Protein AF-A0A5B0WZM5-F1 (afdb_monomer_lite)

pLDDT: mean 90.81, std 11.83, range [30.55, 98.5]

Secondary structure (DSSP, 8-state):
-HHHHHHH---BT-EEEEEEEETTTTEEEEEEEEEESS--TTHHHHHHHHHHTGGGSSS-SS-TTEEEEEEEE-SSPPPTT-SEEEEEEEEE--SSSS-EEEEEEEEEEEEETTEEEEEEEE-S-SSPPPTT--B--B-SS-EEEEEEETTEEEEEEEE-BS--SSSSTHHHHHHHHHHHHTT--HHHHHHHHHHHHHHHHHHTSGGG-TT--------

Sequence (219 aa):
MAAHHRLQHRAADQCETLRSWQPDAGTWCYATHIAVSGQAAGRLAWLADVFYHAAALPQHPWYPEFLGGCAEALSQSPPAGIARHQLCWGRFDLGLPAPRYYRQLVSLATPEAHTAVIAARSVDQGPALPDGARLAYTLPPNGEVLHFDAGLLHWHHICCTTGAAVLPGAADRWLINLMRRLGLDGAERDTYRREAEALRDWLQRPDTVPGNDVKSVEP

Radius of gyration: 17.75 Å; chains: 1; bounding box: 61×40×46 Å

Structure (mmCIF, N/CA/C/O backbone):
data_AF-A0A5B0WZM5-F1
#
_entry.id   AF-A0A5B0WZM5-F1
#
loop_
_atom_site.group_PDB
_atom_site.id
_atom_site.type_symbol
_atom_site.label_atom_id
_atom_site.label_alt_id
_atom_site.label_comp_id
_atom_site.label_asym_id
_atom_site.label_entity_id
_atom_site.label_seq_id
_atom_site.pdbx_PDB_ins_code
_atom_site.Cartn_x
_atom_site.Cartn_y
_atom_site.Cartn_z
_atom_site.occupancy
_atom_site.B_iso_or_equiv
_atom_site.auth_seq_id
_atom_site.auth_comp_id
_atom_site.auth_asym_id
_atom_site.auth_atom_id
_atom_site.pdbx_PDB_model_num
ATOM 1 N N . MET A 1 1 ? 2.468 -11.909 10.876 1.00 79.19 1 MET A N 1
ATOM 2 C CA . MET A 1 1 ? 3.288 -10.684 10.999 1.00 79.19 1 MET A CA 1
ATOM 3 C C . MET A 1 1 ? 2.519 -9.557 11.684 1.00 79.19 1 MET A C 1
ATOM 5 O O . MET A 1 1 ? 2.831 -9.297 12.834 1.00 79.19 1 MET A O 1
ATOM 9 N N . ALA A 1 2 ? 1.479 -8.975 11.068 1.00 87.12 2 ALA A N 1
ATOM 10 C CA . ALA A 1 2 ? 0.731 -7.838 11.634 1.00 87.12 2 ALA A CA 1
ATOM 11 C C . ALA A 1 2 ? 0.203 -8.072 13.064 1.00 87.12 2 ALA A C 1
ATOM 13 O O . ALA A 1 2 ? 0.490 -7.295 13.962 1.00 87.12 2 ALA A O 1
ATOM 14 N N . ALA A 1 3 ? -0.484 -9.192 13.324 1.00 88.12 3 ALA A N 1
ATOM 15 C CA . ALA A 1 3 ? -0.981 -9.497 14.672 1.00 88.12 3 ALA A CA 1
ATOM 16 C C . ALA A 1 3 ? 0.130 -9.529 15.740 1.00 88.12 3 ALA A C 1
ATOM 18 O O . ALA A 1 3 ? -0.072 -9.048 16.847 1.00 88.12 3 ALA A O 1
ATOM 19 N N . HIS A 1 4 ? 1.312 -10.053 15.400 1.00 88.06 4 HIS A N 1
ATOM 20 C CA . HIS A 1 4 ? 2.455 -10.095 16.313 1.00 88.06 4 HIS A CA 1
ATOM 21 C C . HIS A 1 4 ? 3.058 -8.703 16.539 1.00 88.06 4 HIS A C 1
ATOM 23 O O . HIS A 1 4 ? 3.296 -8.325 17.681 1.00 88.06 4 HIS A O 1
ATOM 29 N N . HIS A 1 5 ? 3.232 -7.923 15.467 1.00 88.44 5 HIS A N 1
ATOM 30 C CA . HIS A 1 5 ? 3.739 -6.548 15.536 1.00 88.44 5 HIS A CA 1
ATOM 31 C C . HIS A 1 5 ? 2.852 -5.674 16.432 1.00 88.44 5 HIS A C 1
ATOM 33 O O . HIS A 1 5 ? 3.339 -5.004 17.339 1.00 88.44 5 HIS A O 1
ATOM 39 N N . ARG A 1 6 ? 1.531 -5.795 16.285 1.00 89.75 6 ARG A N 1
ATOM 40 C CA . ARG A 1 6 ? 0.535 -5.101 17.113 1.00 89.75 6 ARG A CA 1
ATOM 41 C C . ARG A 1 6 ? 0.601 -5.444 18.606 1.00 89.75 6 ARG A C 1
ATOM 43 O O . ARG A 1 6 ? 0.229 -4.629 19.444 1.00 89.75 6 ARG A O 1
ATOM 50 N N . LEU A 1 7 ? 1.044 -6.654 18.961 1.00 88.50 7 LEU A N 1
ATOM 51 C CA . LEU A 1 7 ? 1.234 -7.040 20.363 1.00 88.50 7 LEU A CA 1
ATOM 52 C C . LEU A 1 7 ? 2.467 -6.372 20.981 1.00 88.50 7 LEU A C 1
ATOM 54 O O . LEU A 1 7 ? 2.462 -6.117 22.182 1.00 88.50 7 LEU A O 1
ATOM 58 N N . GLN A 1 8 ? 3.489 -6.098 20.170 1.00 88.88 8 GLN A N 1
ATOM 59 C CA . GLN A 1 8 ? 4.764 -5.517 20.598 1.00 88.88 8 GLN A CA 1
ATOM 60 C C . GLN A 1 8 ? 4.738 -3.986 20.594 1.00 88.88 8 GLN A C 1
ATOM 62 O O . GLN A 1 8 ? 5.298 -3.363 21.492 1.00 88.88 8 GLN A O 1
ATOM 67 N N . HIS A 1 9 ? 4.041 -3.385 19.629 1.00 89.19 9 HIS A N 1
ATOM 68 C CA . HIS A 1 9 ? 3.920 -1.941 19.485 1.00 89.19 9 HIS A CA 1
ATOM 69 C C . HIS A 1 9 ? 2.476 -1.494 19.722 1.00 89.19 9 HIS A C 1
ATOM 71 O O . HIS A 1 9 ? 1.603 -1.711 18.885 1.00 89.19 9 HIS A O 1
ATOM 77 N N . ARG A 1 10 ? 2.224 -0.847 20.865 1.00 82.19 10 ARG A N 1
ATOM 78 C CA . ARG A 1 10 ? 0.897 -0.329 21.256 1.00 82.19 10 ARG A CA 1
ATOM 79 C C . ARG A 1 10 ? 0.877 1.175 21.532 1.00 82.19 10 ARG A C 1
ATOM 81 O O . ARG A 1 10 ? -0.162 1.696 21.927 1.00 82.19 10 ARG A O 1
ATOM 88 N N . ALA A 1 11 ? 2.006 1.863 21.366 1.00 91.75 11 ALA A N 1
ATOM 89 C CA . ALA A 1 11 ? 2.065 3.302 21.572 1.00 91.75 11 ALA A CA 1
ATOM 90 C C . ALA A 1 11 ? 1.159 4.002 20.551 1.00 91.75 11 ALA A C 1
ATOM 92 O O . ALA A 1 11 ? 1.283 3.785 19.344 1.00 91.75 11 ALA A O 1
ATOM 93 N N . ALA A 1 12 ? 0.227 4.810 21.053 1.00 94.56 12 ALA A N 1
ATOM 94 C CA . ALA A 1 12 ? -0.669 5.584 20.214 1.00 94.56 12 ALA A CA 1
ATOM 95 C C . ALA A 1 12 ? 0.111 6.658 19.445 1.00 94.56 12 ALA A C 1
ATOM 97 O O . ALA A 1 12 ? 1.037 7.268 19.984 1.00 94.56 12 ALA A O 1
ATOM 98 N N . ASP A 1 13 ? -0.282 6.875 18.192 1.00 96.62 13 ASP A N 1
ATOM 99 C CA . ASP A 1 13 ? 0.196 7.929 17.292 1.00 96.62 13 ASP A CA 1
ATOM 100 C C . ASP A 1 13 ? 1.703 7.909 16.996 1.00 96.62 13 ASP A C 1
ATOM 102 O O . ASP A 1 13 ? 2.247 8.851 16.415 1.00 96.62 13 ASP A O 1
ATOM 106 N N . GLN A 1 14 ? 2.364 6.808 17.346 1.00 96.00 14 GLN A N 1
ATOM 107 C CA . GLN A 1 14 ? 3.749 6.504 17.017 1.00 96.00 14 GLN A CA 1
ATOM 108 C C . GLN A 1 14 ? 3.776 5.376 15.995 1.00 96.00 14 GLN A C 1
ATOM 110 O O . GLN A 1 14 ? 2.891 4.517 15.986 1.00 96.00 14 GLN A O 1
ATOM 115 N N . CYS A 1 15 ? 4.780 5.382 15.125 1.00 95.50 15 CYS A N 1
ATOM 116 C CA . CYS A 1 15 ? 4.968 4.311 14.165 1.00 95.50 15 CYS A CA 1
ATOM 117 C C . CYS A 1 15 ? 6.253 3.533 14.429 1.00 95.50 15 CYS A C 1
ATOM 119 O O . CYS A 1 15 ? 7.252 4.063 14.917 1.00 95.50 15 CYS A O 1
ATOM 121 N N . GLU A 1 16 ? 6.231 2.265 14.044 1.00 95.50 16 GLU A N 1
ATOM 122 C CA . GLU A 1 16 ? 7.393 1.393 14.053 1.00 95.50 16 GLU A CA 1
ATOM 123 C C . GLU A 1 16 ? 7.486 0.677 12.711 1.00 95.50 16 GLU A C 1
ATOM 125 O O . GLU A 1 16 ? 6.496 0.151 12.208 1.00 95.50 16 GLU A O 1
ATOM 130 N N . THR A 1 17 ? 8.687 0.632 12.134 1.00 94.62 17 THR A N 1
ATOM 131 C CA . THR A 1 17 ? 8.955 -0.126 10.910 1.00 94.62 17 THR A CA 1
ATOM 132 C C . THR A 1 17 ? 9.873 -1.292 11.222 1.00 94.62 17 THR A C 1
ATOM 134 O O . THR A 1 17 ? 11.039 -1.105 11.571 1.00 94.62 17 THR A O 1
ATOM 137 N N . LEU A 1 18 ? 9.356 -2.504 11.050 1.00 93.06 18 LEU A N 1
ATOM 138 C CA . LEU A 1 18 ? 10.131 -3.730 11.144 1.00 93.06 18 LEU A CA 1
ATOM 139 C C . LEU A 1 18 ? 10.614 -4.144 9.761 1.00 93.06 18 LEU A C 1
ATOM 141 O O . LEU A 1 18 ? 9.889 -4.054 8.771 1.00 93.06 18 LEU A O 1
ATOM 145 N N . ARG A 1 19 ? 11.842 -4.653 9.707 1.00 92.50 19 ARG A N 1
ATOM 146 C CA . ARG A 1 19 ? 12.438 -5.223 8.501 1.00 92.50 19 ARG A CA 1
ATOM 147 C C . ARG A 1 19 ? 12.719 -6.700 8.736 1.00 92.50 19 ARG A C 1
ATOM 149 O O . ARG A 1 19 ? 13.400 -7.052 9.695 1.00 92.50 19 ARG A O 1
ATOM 156 N N . SER A 1 20 ? 12.241 -7.557 7.840 1.00 91.69 20 SER A N 1
ATOM 157 C CA . SER A 1 20 ? 12.413 -9.010 7.938 1.00 91.69 20 SER A CA 1
ATOM 158 C C . SER A 1 20 ? 12.811 -9.617 6.598 1.00 91.69 20 SER A C 1
ATOM 160 O O . SER A 1 20 ? 12.344 -9.185 5.546 1.00 91.69 20 SER A O 1
ATOM 162 N N . TRP A 1 21 ? 13.701 -10.607 6.618 1.00 92.62 21 TRP A N 1
ATOM 163 C CA . TRP A 1 21 ? 13.987 -11.400 5.427 1.00 92.62 21 TRP A CA 1
ATOM 164 C C . TRP A 1 21 ? 12.827 -12.364 5.183 1.00 92.62 21 TRP A C 1
ATOM 166 O O . TRP A 1 21 ? 12.418 -13.067 6.105 1.00 92.62 21 TRP A O 1
ATOM 176 N N . GLN A 1 22 ? 12.319 -12.406 3.954 1.00 92.31 22 GLN A N 1
ATOM 177 C CA . GLN A 1 22 ? 11.275 -13.333 3.527 1.00 92.31 22 GLN A CA 1
ATOM 178 C C . GLN A 1 22 ? 11.910 -14.404 2.632 1.00 92.31 22 GLN A C 1
ATOM 180 O O . GLN A 1 22 ? 12.226 -14.102 1.479 1.00 92.31 22 GLN A O 1
ATOM 185 N N . PRO A 1 23 ? 12.135 -15.636 3.131 1.00 89.94 23 PRO A N 1
ATOM 186 C CA . PRO A 1 23 ? 12.825 -16.684 2.378 1.00 89.94 23 PRO A CA 1
ATOM 187 C C . PRO A 1 23 ? 12.141 -17.024 1.055 1.00 89.94 23 PRO A C 1
ATOM 189 O O . PRO A 1 23 ? 12.813 -17.066 0.027 1.00 89.94 23 PRO A O 1
ATOM 192 N N . ASP A 1 24 ? 10.815 -17.166 1.067 1.00 88.31 24 ASP A N 1
ATOM 193 C CA . ASP A 1 24 ? 10.035 -17.561 -0.113 1.00 88.31 24 ASP A CA 1
ATOM 194 C C . ASP A 1 24 ? 10.050 -16.477 -1.198 1.00 88.31 24 ASP A C 1
ATOM 196 O O . ASP A 1 24 ? 10.182 -16.759 -2.388 1.00 88.31 24 ASP A O 1
ATOM 200 N N . ALA A 1 25 ? 9.994 -15.210 -0.782 1.00 85.69 25 ALA A N 1
ATOM 201 C CA . ALA A 1 25 ? 10.138 -14.070 -1.680 1.00 85.69 25 ALA A CA 1
ATOM 202 C C . ALA A 1 25 ? 11.609 -13.802 -2.055 1.00 85.69 25 ALA A C 1
ATOM 204 O O . ALA A 1 25 ? 11.882 -13.085 -3.017 1.00 85.69 25 ALA A O 1
ATOM 205 N N . GLY A 1 26 ? 12.563 -14.357 -1.297 1.00 89.62 26 GLY A N 1
ATOM 206 C CA . GLY A 1 26 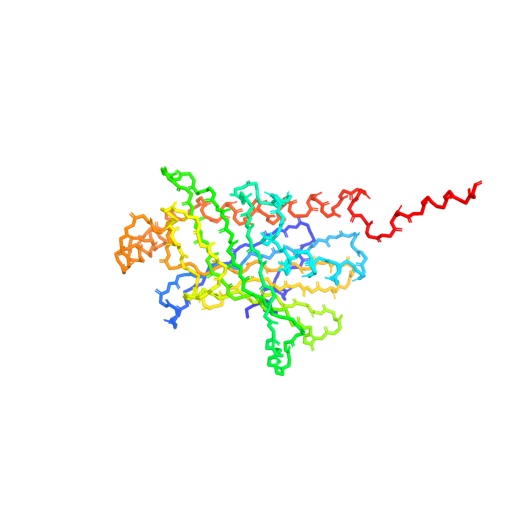? 14.007 -14.117 -1.340 1.00 89.62 26 GLY A CA 1
ATOM 207 C C . GLY A 1 26 ? 14.383 -12.634 -1.439 1.00 89.62 26 GLY A C 1
ATOM 208 O O . GLY A 1 26 ? 15.205 -12.236 -2.279 1.00 89.62 26 GLY A O 1
ATOM 209 N N . THR A 1 27 ? 13.728 -11.810 -0.632 1.00 91.81 27 THR A N 1
ATOM 210 C CA . THR A 1 27 ? 14.019 -10.386 -0.464 1.00 91.81 27 THR A CA 1
ATOM 211 C C . THR A 1 27 ? 13.610 -9.943 0.942 1.00 91.81 27 THR A C 1
ATOM 213 O O . THR A 1 27 ? 13.112 -10.738 1.742 1.00 91.81 27 THR A O 1
ATOM 216 N N . TRP A 1 28 ? 13.857 -8.681 1.269 1.00 91.94 28 TRP A N 1
ATOM 217 C CA . TRP A 1 28 ? 13.398 -8.087 2.517 1.00 91.94 28 TRP A CA 1
ATOM 218 C C . TRP A 1 28 ? 11.969 -7.569 2.371 1.00 91.94 28 TRP A C 1
ATOM 220 O O . TRP A 1 28 ? 11.593 -7.023 1.336 1.00 91.94 28 TRP A O 1
ATOM 230 N N . CYS A 1 29 ? 11.190 -7.725 3.433 1.00 93.12 29 CYS A N 1
ATOM 231 C CA . CYS A 1 29 ? 9.871 -7.141 3.587 1.00 93.12 29 CYS A CA 1
ATOM 232 C C . CYS A 1 29 ? 9.888 -6.160 4.757 1.00 93.12 29 CYS A C 1
ATOM 234 O O . CYS A 1 29 ? 10.498 -6.426 5.802 1.00 93.12 29 CYS A O 1
ATOM 236 N N . TYR A 1 30 ? 9.208 -5.040 4.555 1.00 94.38 30 TYR A N 1
ATOM 237 C CA . TYR A 1 30 ? 9.014 -4.000 5.548 1.00 94.38 30 TYR A CA 1
ATOM 238 C C . TYR A 1 30 ? 7.569 -4.045 6.016 1.00 94.38 30 TYR A C 1
ATOM 240 O O . TYR A 1 30 ? 6.649 -4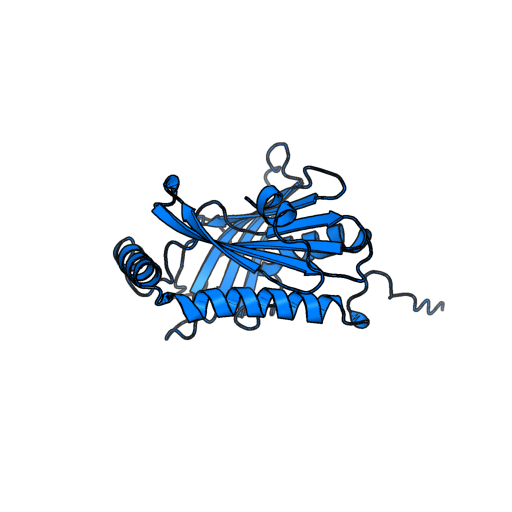.172 5.209 1.00 94.38 30 TYR A O 1
ATOM 248 N N . ALA A 1 31 ? 7.392 -3.969 7.327 1.00 95.25 31 ALA A N 1
ATOM 249 C CA . ALA A 1 31 ? 6.096 -3.869 7.966 1.00 95.25 31 ALA A CA 1
ATOM 250 C C . ALA A 1 31 ? 6.104 -2.621 8.838 1.00 95.25 31 ALA A C 1
ATOM 252 O O . ALA A 1 31 ? 6.781 -2.589 9.868 1.00 95.25 31 ALA A O 1
ATOM 253 N N . THR A 1 32 ? 5.380 -1.597 8.411 1.00 97.00 32 THR A N 1
ATOM 254 C CA . THR A 1 32 ? 5.223 -0.360 9.168 1.00 97.00 32 THR A CA 1
ATOM 255 C C . THR A 1 32 ? 3.883 -0.377 9.865 1.00 97.00 32 THR A C 1
ATOM 257 O O . THR A 1 32 ? 2.857 -0.570 9.224 1.00 97.00 32 THR A O 1
ATOM 260 N N . HIS A 1 33 ? 3.894 -0.195 11.178 1.00 97.75 33 HIS A N 1
ATOM 261 C CA . HIS A 1 33 ? 2.705 -0.183 12.014 1.00 97.75 33 HIS A CA 1
ATOM 262 C C . HIS A 1 33 ? 2.537 1.175 12.681 1.00 97.75 33 HIS A C 1
ATOM 264 O O . HIS A 1 33 ? 3.503 1.713 13.214 1.00 97.75 33 HIS A O 1
ATOM 270 N N . ILE A 1 34 ? 1.305 1.677 12.717 1.00 98.00 34 ILE A N 1
ATOM 271 C CA . ILE A 1 34 ? 0.882 2.803 13.552 1.00 98.00 34 ILE A CA 1
ATOM 272 C C . ILE A 1 34 ? -0.485 2.503 14.173 1.00 98.00 34 ILE A C 1
ATOM 274 O O . ILE A 1 34 ? -1.345 1.899 13.533 1.00 98.00 34 ILE A O 1
ATOM 278 N N . ALA A 1 35 ? -0.686 2.927 15.421 1.00 97.06 35 ALA A N 1
ATOM 279 C CA . ALA A 1 35 ? -1.974 2.872 16.108 1.00 97.06 35 ALA A CA 1
ATOM 280 C C . ALA A 1 35 ? -2.524 4.295 16.266 1.00 97.06 35 ALA A C 1
ATOM 282 O O . ALA A 1 35 ? -2.060 5.037 17.124 1.00 97.06 35 ALA A O 1
ATOM 283 N N . VAL A 1 36 ? -3.477 4.694 15.427 1.00 97.00 36 VAL A N 1
ATOM 284 C CA . VAL A 1 36 ? -3.994 6.070 15.384 1.00 97.00 36 VAL A CA 1
ATOM 285 C C . VAL A 1 36 ? -5.100 6.253 16.416 1.00 97.00 36 VAL A C 1
ATOM 287 O O . VAL A 1 36 ? -6.093 5.519 16.404 1.00 97.00 36 VAL A O 1
ATOM 290 N N . SER A 1 37 ? -4.942 7.234 17.302 1.00 95.75 37 SER A N 1
ATOM 291 C CA . SER A 1 37 ? -5.922 7.535 18.346 1.00 95.75 37 SER A CA 1
ATOM 292 C C . SER A 1 37 ? -7.085 8.404 17.850 1.00 95.75 37 SER A C 1
ATOM 294 O O . SER A 1 37 ? -7.077 8.939 16.736 1.00 95.75 37 SER A O 1
ATOM 296 N N . GLY A 1 38 ? -8.132 8.517 18.676 1.00 92.50 38 GLY A N 1
ATOM 297 C CA . GLY A 1 38 ? -9.280 9.390 18.403 1.00 92.50 38 GLY A CA 1
ATOM 298 C C . GLY A 1 38 ? -10.170 8.922 17.248 1.00 92.50 38 GLY A C 1
ATOM 299 O O . GLY A 1 38 ? -10.932 9.715 16.700 1.00 92.50 38 GLY A O 1
ATOM 300 N N . GLN A 1 39 ? -10.078 7.647 16.860 1.00 93.50 39 GLN A N 1
ATOM 301 C CA . GLN A 1 39 ? -10.837 7.093 15.743 1.00 93.50 39 GLN A CA 1
ATOM 302 C C . GLN A 1 39 ? -12.119 6.406 16.227 1.00 93.50 39 GLN A C 1
ATOM 304 O O . GLN A 1 39 ? -12.137 5.713 17.243 1.00 93.50 39 GLN A O 1
ATOM 309 N N . ALA A 1 40 ? -13.203 6.559 15.468 1.00 92.56 40 ALA A N 1
ATOM 310 C CA . ALA A 1 40 ? -14.430 5.793 15.676 1.00 92.56 40 ALA A CA 1
ATOM 311 C C . ALA A 1 40 ? -14.331 4.414 15.005 1.00 92.56 40 ALA A C 1
ATOM 313 O O . ALA A 1 40 ? -13.735 4.293 13.938 1.00 92.56 40 ALA A O 1
ATOM 314 N N . ALA A 1 41 ? -14.992 3.390 15.554 1.00 92.56 41 ALA A N 1
ATOM 315 C CA . ALA A 1 41 ? -14.955 2.029 15.000 1.00 92.56 41 ALA A CA 1
ATOM 316 C C . ALA A 1 41 ? -15.379 1.961 13.517 1.00 92.56 41 ALA A C 1
ATOM 318 O O . ALA A 1 41 ? -14.777 1.239 12.724 1.00 92.56 41 ALA A O 1
ATOM 319 N N . GLY A 1 42 ? -16.361 2.779 13.112 1.00 92.19 42 GLY A N 1
ATOM 320 C CA . GLY A 1 42 ? -16.821 2.873 11.720 1.00 92.19 42 GLY A CA 1
ATOM 321 C C . GLY A 1 42 ? -15.744 3.329 10.725 1.00 92.19 42 GLY A C 1
ATOM 322 O O . GLY A 1 42 ? -15.868 3.074 9.527 1.00 92.19 42 GLY A O 1
ATOM 323 N N . ARG A 1 43 ? -14.647 3.938 11.203 1.00 94.06 43 ARG A N 1
ATOM 324 C CA . ARG A 1 43 ? -13.501 4.320 10.367 1.00 94.06 43 ARG A CA 1
ATOM 325 C C . ARG A 1 43 ? -12.827 3.143 9.699 1.00 94.06 43 ARG A C 1
ATOM 327 O O . ARG A 1 43 ? -12.304 3.315 8.605 1.00 94.06 43 ARG A O 1
ATOM 334 N N . LEU A 1 44 ? -12.857 1.971 10.328 1.00 96.88 44 LEU A N 1
ATOM 335 C CA . LEU A 1 44 ? -12.231 0.771 9.793 1.00 96.88 44 LEU A CA 1
ATOM 336 C C . LEU A 1 44 ? -12.768 0.434 8.398 1.00 96.88 44 LEU A C 1
ATOM 338 O O . LEU A 1 44 ? -11.990 0.280 7.461 1.00 96.88 44 LEU A O 1
ATOM 342 N N . ALA A 1 45 ? -14.093 0.343 8.258 1.00 96.19 45 ALA A N 1
ATOM 343 C CA . ALA A 1 45 ? -14.727 -0.024 6.995 1.00 96.19 45 ALA A CA 1
ATOM 344 C C . ALA A 1 45 ? -14.499 1.044 5.916 1.00 96.19 45 ALA A C 1
ATOM 346 O O . ALA A 1 45 ? -14.182 0.708 4.778 1.00 96.19 45 ALA A O 1
ATOM 347 N N . TRP A 1 46 ? -14.598 2.323 6.292 1.00 96.38 46 TRP A N 1
ATOM 348 C CA . TRP A 1 46 ? -14.326 3.437 5.385 1.00 96.38 46 TRP A CA 1
ATOM 349 C C . TRP A 1 46 ? -12.874 3.438 4.890 1.00 96.38 46 TRP A C 1
ATOM 351 O O . TRP A 1 46 ? -12.638 3.512 3.689 1.00 96.38 46 TRP A O 1
ATOM 361 N N . LEU A 1 47 ? -11.893 3.295 5.787 1.00 97.50 47 LEU A N 1
ATOM 362 C CA . LEU A 1 47 ? -10.483 3.307 5.398 1.00 97.50 47 LEU A CA 1
ATOM 363 C C . LEU A 1 47 ? -10.120 2.067 4.573 1.00 97.50 47 LEU A C 1
ATOM 365 O O . LEU A 1 47 ? -9.341 2.160 3.628 1.00 97.50 47 LEU A O 1
ATOM 369 N N . ALA A 1 48 ? -10.722 0.915 4.881 1.00 98.31 48 ALA A N 1
ATOM 370 C CA . ALA A 1 48 ? -10.559 -0.287 4.074 1.00 98.31 48 ALA A CA 1
ATOM 371 C C . ALA A 1 48 ? -11.079 -0.094 2.642 1.00 98.31 48 ALA A C 1
ATOM 373 O O . ALA A 1 48 ? -10.463 -0.586 1.696 1.00 98.31 48 ALA A O 1
ATOM 374 N N . ASP A 1 49 ? -12.188 0.630 2.476 1.00 97.44 49 ASP A N 1
ATOM 375 C CA . ASP A 1 49 ? -12.728 0.986 1.164 1.00 97.44 49 ASP A CA 1
ATOM 376 C C . ASP A 1 49 ? -11.808 1.957 0.411 1.00 97.44 49 ASP A C 1
ATOM 378 O O . ASP A 1 49 ? -11.477 1.709 -0.749 1.00 97.44 49 ASP A O 1
ATOM 382 N N . VAL A 1 50 ? -11.298 2.985 1.099 1.00 97.25 50 VAL A N 1
ATOM 383 C CA . VAL A 1 50 ? -10.299 3.918 0.554 1.00 97.25 50 VAL A CA 1
ATOM 384 C C . VAL A 1 50 ? -9.059 3.171 0.055 1.00 97.25 50 VAL A C 1
ATOM 386 O O . VAL A 1 50 ? -8.630 3.394 -1.075 1.00 97.25 50 VAL A O 1
ATOM 389 N N . PHE A 1 51 ? -8.494 2.261 0.853 1.00 98.00 51 PHE A N 1
ATOM 390 C CA . PHE A 1 51 ? -7.319 1.483 0.452 1.00 98.00 51 PHE A CA 1
ATOM 391 C C . PHE A 1 51 ? -7.610 0.489 -0.665 1.00 98.00 51 PHE A C 1
ATOM 393 O O . PHE A 1 51 ? -6.797 0.340 -1.577 1.00 98.00 51 PHE A O 1
ATOM 400 N N . TYR A 1 52 ? -8.777 -0.155 -0.651 1.00 98.06 52 TYR A N 1
ATOM 401 C CA . TYR A 1 52 ? -9.192 -1.005 -1.761 1.00 98.06 52 TYR A CA 1
ATOM 402 C C . TYR A 1 52 ? -9.237 -0.203 -3.070 1.00 98.06 52 TYR A C 1
ATOM 404 O O . TYR A 1 52 ? -8.705 -0.661 -4.078 1.00 98.06 52 TYR A O 1
ATOM 412 N N . HIS A 1 53 ? -9.775 1.019 -3.040 1.00 97.31 53 HIS A N 1
ATOM 413 C CA . HIS A 1 53 ? -9.873 1.926 -4.186 1.00 97.31 53 HIS A CA 1
ATOM 414 C C . HIS A 1 53 ? -8.660 2.850 -4.386 1.00 97.31 53 HIS A C 1
ATOM 416 O O . HIS A 1 53 ? -8.717 3.744 -5.231 1.00 97.31 53 HIS A O 1
ATOM 422 N N . ALA A 1 54 ? -7.541 2.621 -3.692 1.00 96.56 54 ALA A N 1
ATOM 423 C CA . ALA A 1 54 ? -6.398 3.536 -3.688 1.00 96.56 54 ALA A CA 1
ATOM 424 C C . ALA A 1 54 ? -5.857 3.847 -5.094 1.00 96.56 54 ALA A C 1
ATOM 426 O O . ALA A 1 54 ? -5.454 4.975 -5.368 1.00 96.56 54 ALA A O 1
ATOM 427 N N . ALA A 1 55 ? -5.888 2.873 -6.010 1.00 96.31 55 ALA A N 1
ATOM 428 C CA . ALA A 1 55 ? -5.445 3.062 -7.391 1.00 96.31 55 ALA A CA 1
ATOM 429 C C . ALA A 1 55 ? -6.328 4.033 -8.202 1.00 96.31 55 ALA A C 1
ATOM 431 O O . ALA A 1 55 ? -5.862 4.585 -9.190 1.00 96.31 55 ALA A O 1
ATOM 432 N N . ALA A 1 56 ? -7.586 4.249 -7.812 1.00 94.38 56 ALA A N 1
ATOM 433 C CA . ALA A 1 56 ? -8.502 5.160 -8.500 1.00 94.38 56 ALA A CA 1
ATOM 434 C C . ALA A 1 56 ? -8.395 6.614 -8.007 1.00 94.38 56 ALA A C 1
ATOM 436 O O . ALA A 1 56 ? -8.992 7.513 -8.600 1.00 94.38 56 ALA A O 1
ATOM 437 N N . LEU A 1 57 ? -7.652 6.862 -6.924 1.00 94.38 57 LEU A N 1
ATOM 438 C CA . LEU A 1 57 ? -7.425 8.214 -6.426 1.00 94.38 57 LEU A CA 1
ATOM 439 C C . LEU A 1 57 ? -6.494 8.977 -7.384 1.00 94.38 57 LEU A C 1
ATOM 441 O O . LEU A 1 57 ? -5.580 8.376 -7.941 1.00 94.38 57 LEU A O 1
ATOM 445 N N . PRO A 1 58 ? -6.663 10.297 -7.570 1.00 93.56 58 PRO A N 1
ATOM 446 C CA . PRO A 1 58 ? -5.710 11.096 -8.344 1.00 93.56 58 PRO A CA 1
ATOM 447 C C . PRO A 1 58 ? -4.357 11.245 -7.627 1.00 93.56 58 PRO A C 1
ATOM 449 O O . PRO A 1 58 ? -3.322 11.342 -8.281 1.00 93.56 58 PRO A O 1
ATOM 452 N N . GLN A 1 59 ? -4.374 11.247 -6.292 1.00 94.31 59 GLN A N 1
ATOM 453 C CA . GLN A 1 59 ? -3.212 11.278 -5.404 1.00 94.31 59 GLN A CA 1
ATOM 454 C C . GLN A 1 59 ? -3.607 10.673 -4.048 1.00 94.31 59 GLN A C 1
ATOM 456 O O . GLN A 1 59 ? -4.780 10.722 -3.669 1.00 94.31 59 GLN A O 1
ATOM 461 N N . HIS A 1 60 ? -2.648 10.113 -3.305 1.00 95.12 60 HIS A N 1
ATOM 462 C CA . HIS A 1 60 ? -2.887 9.672 -1.929 1.00 95.12 60 HIS A CA 1
ATOM 463 C C . HIS A 1 60 ? -2.623 10.815 -0.947 1.00 95.12 60 HIS A C 1
ATOM 465 O O . HIS A 1 60 ? -1.571 11.448 -1.025 1.00 95.12 60 HIS A O 1
ATOM 471 N N . PRO A 1 61 ? -3.515 11.058 0.028 1.00 93.25 61 PRO A N 1
ATOM 472 C CA . PRO A 1 61 ? -3.279 12.078 1.045 1.00 93.25 61 PRO A CA 1
ATOM 473 C C . PRO A 1 61 ? -2.146 11.717 2.021 1.00 93.25 61 PRO A C 1
ATOM 475 O O . PRO A 1 61 ? -1.613 12.612 2.672 1.00 93.25 61 PRO A O 1
ATOM 478 N N . TRP A 1 62 ? -1.767 10.437 2.110 1.00 95.12 62 TRP A N 1
ATOM 479 C CA . TRP A 1 62 ? -0.670 9.946 2.955 1.00 95.12 62 TRP A CA 1
ATOM 480 C C . TRP A 1 62 ? 0.615 9.612 2.181 1.00 95.12 62 TRP A C 1
ATOM 482 O O . TRP A 1 62 ? 1.643 9.388 2.810 1.00 95.12 62 TRP A O 1
ATOM 492 N N . TYR A 1 63 ? 0.583 9.583 0.842 1.00 95.19 63 TYR A N 1
ATOM 493 C CA . TYR A 1 63 ? 1.747 9.243 0.016 1.00 95.19 63 TYR A CA 1
ATOM 494 C C . TYR A 1 63 ? 1.800 10.095 -1.267 1.00 95.19 63 TYR A C 1
ATOM 496 O O . TYR A 1 63 ? 1.253 9.703 -2.303 1.00 95.19 63 TYR A O 1
ATOM 504 N N . PRO A 1 64 ? 2.414 11.293 -1.213 1.00 92.88 64 PRO A N 1
ATOM 505 C CA . PRO A 1 64 ? 2.429 12.243 -2.328 1.00 92.88 64 PRO A CA 1
ATOM 506 C C . PRO A 1 64 ? 3.074 11.721 -3.615 1.00 92.88 64 PRO A C 1
ATOM 508 O O . PRO A 1 64 ? 2.715 12.180 -4.699 1.00 92.88 64 PRO A O 1
ATOM 511 N N . GLU A 1 65 ? 4.006 10.776 -3.497 1.00 94.12 65 GLU A N 1
ATOM 512 C CA . GLU A 1 65 ? 4.696 10.110 -4.598 1.00 94.12 65 GLU A CA 1
ATOM 513 C C . GLU A 1 65 ? 3.757 9.235 -5.443 1.00 94.12 65 GLU A C 1
ATOM 515 O O . GLU A 1 65 ? 4.098 8.889 -6.576 1.00 94.12 65 GLU A O 1
ATOM 520 N N . PHE A 1 66 ? 2.567 8.886 -4.944 1.00 96.25 66 PHE A N 1
ATOM 521 C CA . PHE A 1 66 ? 1.535 8.262 -5.762 1.00 96.25 66 PHE A CA 1
ATOM 522 C C . PHE A 1 66 ? 0.898 9.283 -6.715 1.00 96.25 66 PHE A C 1
ATOM 524 O O . PHE A 1 66 ? 0.287 10.268 -6.303 1.00 96.25 66 PHE A O 1
ATOM 531 N N . LEU A 1 67 ? 0.989 9.003 -8.013 1.00 96.00 67 LEU A N 1
ATOM 532 C CA . LEU A 1 67 ? 0.601 9.888 -9.112 1.00 96.00 67 LEU A CA 1
ATOM 533 C C . LEU A 1 67 ? -0.644 9.401 -9.863 1.00 96.00 67 LEU A C 1
ATOM 535 O O . LEU A 1 67 ? -0.742 9.577 -11.088 1.00 96.00 67 LEU A O 1
ATOM 539 N N . GLY A 1 68 ? -1.552 8.744 -9.152 1.00 96.19 68 GLY A N 1
ATOM 540 C CA . GLY A 1 68 ? -2.786 8.206 -9.702 1.00 96.19 68 GLY A CA 1
ATOM 541 C C . GLY A 1 68 ? -2.639 6.822 -10.321 1.00 96.19 68 GLY A C 1
ATOM 542 O O . GLY A 1 68 ? -1.556 6.234 -10.382 1.00 96.19 68 GLY A O 1
ATOM 543 N N . GLY A 1 69 ? -3.759 6.285 -10.787 1.00 97.06 69 GLY A N 1
ATOM 544 C CA . GLY A 1 69 ? -3.814 4.932 -11.311 1.00 97.06 69 GLY A CA 1
ATOM 545 C C . GLY A 1 69 ? -5.056 4.652 -12.145 1.00 97.06 69 GLY A C 1
ATOM 546 O O . GLY A 1 69 ? -5.794 5.551 -12.548 1.00 97.06 69 GLY A O 1
ATOM 547 N N . CYS A 1 70 ? -5.273 3.370 -12.399 1.00 97.12 70 CYS A N 1
ATOM 548 C CA . CYS A 1 70 ? -6.480 2.848 -13.013 1.00 97.12 70 CYS A CA 1
ATOM 549 C C . CYS A 1 70 ? -6.879 1.565 -12.293 1.00 97.12 70 CYS A C 1
ATOM 551 O O . CYS A 1 70 ? -6.017 0.771 -11.916 1.00 97.12 70 CYS A O 1
ATOM 553 N N . ALA A 1 71 ? -8.177 1.351 -12.117 1.00 97.00 71 ALA A N 1
ATOM 554 C CA . ALA A 1 71 ? -8.726 0.130 -11.555 1.00 97.00 71 ALA A CA 1
ATOM 555 C C . ALA A 1 71 ? -9.883 -0.366 -12.422 1.00 97.00 71 ALA A C 1
ATOM 557 O O . ALA A 1 71 ? -10.660 0.424 -12.956 1.00 97.00 71 ALA A O 1
ATOM 558 N N . GLU A 1 72 ? -9.996 -1.681 -12.530 1.00 96.00 72 GLU A N 1
ATOM 559 C CA . GLU A 1 72 ? -11.031 -2.384 -13.268 1.00 96.00 72 GLU A CA 1
ATOM 560 C C . GLU A 1 72 ? -11.566 -3.528 -12.408 1.00 96.00 72 GLU A C 1
ATOM 562 O O . GLU A 1 72 ? -10.825 -4.400 -11.936 1.00 96.00 72 GLU A O 1
ATOM 567 N N . ALA A 1 73 ? -12.879 -3.510 -12.195 1.00 92.56 73 ALA A N 1
ATOM 568 C CA . ALA A 1 73 ? -13.566 -4.561 -11.469 1.00 92.56 73 ALA A CA 1
ATOM 569 C C . ALA A 1 73 ? -13.543 -5.869 -12.269 1.00 92.56 73 ALA A C 1
ATOM 571 O O . ALA A 1 73 ? -13.764 -5.886 -13.479 1.00 92.56 73 ALA A O 1
ATOM 572 N N . LEU A 1 74 ? -13.332 -6.984 -11.574 1.00 92.62 74 LEU A N 1
ATOM 573 C CA . LEU A 1 74 ? -13.426 -8.305 -12.182 1.00 92.62 74 LEU A CA 1
ATOM 574 C C . LEU A 1 74 ? -14.887 -8.758 -12.251 1.00 92.62 74 LEU A C 1
ATOM 576 O O . LEU A 1 74 ? -15.620 -8.670 -11.270 1.00 92.62 74 LEU A O 1
ATOM 580 N N . SER A 1 75 ? -15.291 -9.305 -13.399 1.00 88.00 75 SER A N 1
ATOM 581 C CA . SER A 1 75 ? -16.617 -9.917 -13.582 1.00 88.00 75 SER A CA 1
ATOM 582 C C . SER A 1 75 ? -16.763 -11.257 -12.855 1.00 88.00 75 SER A C 1
ATOM 584 O O . SER A 1 75 ? -17.871 -11.699 -12.560 1.00 88.00 75 SER A O 1
ATOM 586 N N . GLN A 1 76 ? -15.640 -11.914 -12.569 1.00 89.25 76 GLN A N 1
ATOM 587 C CA . GLN A 1 76 ? -15.594 -13.184 -11.857 1.00 89.25 76 GLN A CA 1
ATOM 588 C C . GLN A 1 76 ? -15.846 -12.964 -10.367 1.00 89.25 76 GLN A C 1
ATOM 590 O O . GLN A 1 76 ? -15.257 -12.068 -9.756 1.00 89.25 76 GLN A O 1
ATOM 595 N N . SER A 1 77 ? -16.663 -13.828 -9.764 1.00 90.38 77 SER A N 1
ATOM 596 C CA . SER A 1 77 ? -16.865 -13.816 -8.318 1.00 90.38 77 SER A CA 1
ATOM 597 C C . SER A 1 77 ? -15.537 -14.017 -7.578 1.00 90.38 77 SER A C 1
ATOM 599 O O . SER A 1 77 ? -14.716 -14.839 -8.002 1.00 90.38 77 SER A O 1
ATOM 601 N N . PRO A 1 78 ? -15.305 -13.284 -6.479 1.00 92.88 78 PRO A N 1
ATOM 602 C CA . PRO A 1 78 ? -14.118 -13.482 -5.669 1.00 92.88 78 PRO A CA 1
ATOM 603 C C . PRO A 1 78 ? -14.122 -14.877 -5.013 1.00 92.88 78 PRO A C 1
ATOM 605 O O . PRO A 1 78 ? -15.192 -15.428 -4.738 1.00 92.88 78 PRO A O 1
ATOM 608 N N . PRO A 1 79 ? -12.941 -15.468 -4.749 1.00 91.31 79 PRO A N 1
ATOM 609 C CA . PRO A 1 79 ? -12.835 -16.707 -3.982 1.00 91.31 79 PRO A CA 1
ATOM 610 C C . PRO A 1 79 ? -13.434 -16.581 -2.575 1.00 91.31 79 PRO A C 1
ATOM 612 O O . PRO A 1 79 ? -13.545 -15.484 -2.026 1.00 91.31 79 PRO A O 1
ATOM 615 N N . ALA A 1 80 ? -13.754 -17.718 -1.950 1.00 93.94 80 ALA A N 1
ATOM 616 C CA . ALA A 1 80 ? -14.250 -17.748 -0.575 1.00 93.94 80 ALA A CA 1
ATOM 617 C C . ALA A 1 80 ? -13.318 -16.981 0.387 1.00 93.94 80 ALA A C 1
ATOM 619 O O . ALA A 1 80 ? -12.097 -17.124 0.335 1.00 93.94 80 ALA A O 1
ATOM 620 N N . GLY A 1 81 ? -13.909 -16.166 1.266 1.00 94.50 81 GLY A N 1
ATOM 621 C CA . GLY A 1 81 ? -13.181 -15.314 2.214 1.00 94.50 81 GLY A CA 1
ATOM 622 C C . GLY A 1 81 ? -12.698 -13.974 1.643 1.00 94.50 81 GLY A C 1
ATOM 623 O O . GLY A 1 81 ? -12.268 -13.117 2.413 1.00 94.50 81 GLY A O 1
ATOM 624 N N . ILE A 1 82 ? -12.806 -13.755 0.330 1.00 96.62 82 ILE A N 1
ATOM 625 C CA . ILE A 1 82 ? -12.548 -12.464 -0.310 1.00 96.62 82 ILE A CA 1
ATOM 626 C C . ILE A 1 82 ? -13.885 -11.781 -0.592 1.00 96.62 82 ILE A C 1
ATOM 628 O O . ILE A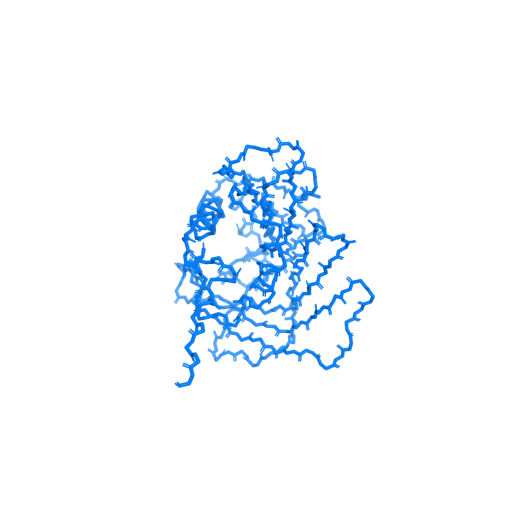 1 82 ? -14.752 -12.336 -1.262 1.00 96.62 82 ILE A O 1
ATOM 632 N N . ALA A 1 83 ? -14.053 -10.563 -0.084 1.00 95.25 83 ALA A N 1
ATOM 633 C CA . ALA A 1 83 ? -15.274 -9.789 -0.275 1.00 95.25 83 ALA A CA 1
ATOM 634 C C . ALA A 1 83 ? -15.311 -9.130 -1.660 1.00 95.25 83 ALA A C 1
ATOM 636 O O . ALA A 1 83 ? -16.348 -9.113 -2.319 1.00 95.25 83 ALA A O 1
ATOM 637 N N . ARG A 1 84 ? -14.176 -8.571 -2.099 1.00 95.25 84 ARG A N 1
ATOM 638 C CA . ARG A 1 84 ? -14.029 -7.878 -3.387 1.00 95.25 84 ARG A CA 1
ATOM 639 C C . ARG A 1 84 ? -12.623 -8.074 -3.939 1.00 95.25 84 ARG A C 1
ATOM 641 O O . ARG A 1 84 ? -11.669 -8.166 -3.168 1.00 95.25 84 ARG A O 1
ATOM 648 N N . HIS A 1 85 ? -12.492 -8.096 -5.261 1.00 96.19 85 HIS A N 1
ATOM 649 C CA . HIS A 1 85 ? -11.197 -8.058 -5.936 1.00 96.19 85 HIS A CA 1
ATOM 650 C C . HIS A 1 85 ? -11.253 -7.256 -7.238 1.00 96.19 85 HIS A C 1
ATOM 652 O O . HIS A 1 85 ? -12.293 -7.184 -7.895 1.00 96.19 85 HIS A O 1
ATOM 658 N N . GLN A 1 86 ? -10.136 -6.638 -7.602 1.00 97.25 86 GLN A N 1
ATOM 659 C CA . GLN A 1 86 ? -10.015 -5.847 -8.823 1.00 97.25 86 GLN A CA 1
ATOM 660 C C . GLN A 1 86 ? -8.596 -5.888 -9.372 1.00 97.25 86 GLN A C 1
ATOM 662 O O . GLN A 1 86 ? -7.631 -6.072 -8.625 1.00 97.25 86 GLN A O 1
ATOM 667 N N . LEU A 1 87 ? -8.476 -5.700 -10.683 1.00 97.81 87 LEU A N 1
ATOM 668 C CA . LEU A 1 87 ? -7.194 -5.472 -11.333 1.00 97.81 87 LEU A CA 1
ATOM 669 C C . LEU A 1 87 ? -6.936 -3.974 -11.373 1.00 97.81 87 LEU A C 1
ATOM 671 O O . LEU A 1 87 ? -7.829 -3.190 -11.677 1.00 97.81 87 LEU A O 1
ATOM 675 N N . CYS A 1 88 ? -5.719 -3.557 -11.071 1.00 97.88 88 CYS A N 1
ATOM 676 C CA . CYS A 1 88 ? -5.363 -2.153 -11.117 1.00 97.88 88 CYS A CA 1
ATOM 677 C C . CYS A 1 88 ? -3.914 -1.953 -11.534 1.00 97.88 88 CYS A C 1
ATOM 679 O O . CYS A 1 88 ? -3.099 -2.880 -11.536 1.00 97.88 88 CYS A O 1
ATOM 681 N N . TRP A 1 89 ? -3.587 -0.713 -11.864 1.00 98.00 89 TRP A N 1
ATOM 682 C CA . TRP A 1 89 ? -2.224 -0.237 -11.781 1.00 98.00 89 TRP A CA 1
ATOM 683 C C . TRP A 1 89 ? -2.167 1.097 -11.044 1.00 98.00 89 TRP A C 1
ATOM 685 O O . TRP A 1 89 ? -3.053 1.935 -11.189 1.00 98.00 89 TRP A O 1
ATOM 695 N N . GLY A 1 90 ? -1.115 1.285 -10.252 1.00 97.06 90 GLY A N 1
ATOM 696 C CA . GLY A 1 90 ? -0.770 2.554 -9.612 1.00 97.06 90 GLY A CA 1
ATOM 697 C C . GLY A 1 90 ? 0.533 3.104 -10.177 1.00 97.06 90 GLY A C 1
ATOM 698 O O . GLY A 1 90 ? 1.434 2.318 -10.474 1.00 97.06 90 GLY A O 1
ATOM 699 N N . ARG A 1 91 ? 0.634 4.426 -10.341 1.00 96.94 91 ARG A N 1
ATOM 700 C CA . ARG A 1 91 ? 1.827 5.131 -10.827 1.00 96.94 91 ARG A CA 1
ATOM 701 C C . ARG A 1 91 ? 2.526 5.842 -9.673 1.00 96.94 91 ARG A C 1
ATOM 703 O O . ARG A 1 91 ? 1.870 6.520 -8.893 1.00 96.94 91 ARG A O 1
ATOM 710 N N . PHE A 1 92 ? 3.848 5.744 -9.613 1.00 94.88 92 PHE A N 1
ATOM 711 C CA . PHE A 1 92 ? 4.654 6.247 -8.502 1.00 94.88 92 PHE A CA 1
ATOM 712 C C . PHE A 1 92 ? 5.876 7.017 -8.998 1.00 94.88 92 PHE A C 1
ATOM 714 O O . PHE A 1 92 ? 6.553 6.573 -9.934 1.00 94.88 92 PHE A O 1
ATOM 721 N N . ASP A 1 93 ? 6.182 8.137 -8.352 1.00 93.06 93 ASP A N 1
ATOM 722 C CA . ASP A 1 93 ? 7.458 8.832 -8.487 1.00 93.06 93 ASP A CA 1
ATOM 723 C C . ASP A 1 93 ? 8.433 8.368 -7.405 1.00 93.06 93 ASP A C 1
ATOM 725 O O . ASP A 1 93 ? 8.282 8.674 -6.230 1.00 93.06 93 ASP A O 1
ATOM 729 N N . LEU A 1 94 ? 9.455 7.620 -7.813 1.00 87.69 94 LEU A N 1
ATOM 730 C CA . LEU A 1 94 ? 10.499 7.135 -6.907 1.00 87.69 94 LEU A CA 1
ATOM 731 C C . LEU A 1 94 ? 11.775 7.995 -6.974 1.00 87.69 94 LEU A C 1
ATOM 733 O O . LEU A 1 94 ? 12.846 7.524 -6.595 1.00 87.69 94 LEU A O 1
ATOM 737 N N . GLY A 1 95 ? 11.705 9.208 -7.539 1.00 87.88 95 GLY A N 1
ATOM 738 C CA . GLY A 1 95 ? 12.878 10.052 -7.796 1.00 87.88 95 GLY A CA 1
ATOM 739 C C . GLY A 1 95 ? 13.804 9.491 -8.884 1.00 87.88 95 GLY A C 1
ATOM 740 O O . GLY A 1 95 ? 14.990 9.813 -8.939 1.00 87.88 95 GLY A O 1
ATOM 741 N N . LEU A 1 96 ? 13.276 8.611 -9.737 1.00 89.06 96 LEU A N 1
ATOM 742 C CA . LEU A 1 96 ? 13.987 7.996 -10.858 1.00 89.06 96 LEU A CA 1
ATOM 743 C C . LEU A 1 96 ? 13.663 8.743 -12.164 1.00 89.06 96 LEU A C 1
ATOM 745 O O . LEU A 1 96 ? 12.626 9.392 -12.247 1.00 89.06 96 LEU A O 1
ATOM 749 N N . PRO A 1 97 ? 14.465 8.593 -13.240 1.00 91.38 97 PRO A N 1
ATOM 750 C CA . PRO A 1 97 ? 14.251 9.324 -14.501 1.00 91.38 97 PRO A CA 1
ATOM 751 C C . PRO A 1 97 ? 12.886 9.120 -15.184 1.00 91.38 97 PRO A C 1
ATOM 753 O O . PRO A 1 97 ? 12.569 9.796 -16.155 1.00 91.38 97 PRO A O 1
ATOM 756 N N . ALA A 1 98 ? 12.108 8.141 -14.729 1.00 91.88 98 ALA A N 1
ATOM 757 C CA . ALA A 1 98 ? 10.746 7.883 -15.167 1.00 91.88 98 ALA A CA 1
ATOM 758 C C . ALA A 1 98 ? 9.948 7.326 -13.977 1.00 91.88 98 ALA A C 1
ATOM 760 O O . ALA A 1 98 ? 10.559 6.682 -13.113 1.00 91.88 98 ALA A O 1
ATOM 761 N N . PRO A 1 99 ? 8.613 7.477 -13.951 1.00 94.69 99 PRO A N 1
ATOM 762 C CA . PRO A 1 99 ? 7.775 6.870 -12.924 1.00 94.69 99 PRO A CA 1
ATOM 763 C C . PRO A 1 99 ? 7.774 5.339 -13.017 1.00 94.69 99 PRO A C 1
ATOM 765 O O . PRO A 1 99 ? 8.188 4.742 -14.022 1.00 94.69 99 PRO A O 1
ATOM 768 N N . ARG A 1 100 ? 7.322 4.688 -11.946 1.00 95.25 100 ARG A N 1
ATOM 769 C CA . ARG A 1 100 ? 7.113 3.239 -11.883 1.00 95.25 100 ARG A CA 1
ATOM 770 C C . ARG A 1 100 ? 5.649 2.902 -11.741 1.00 95.25 100 ARG A C 1
ATOM 772 O O . ARG A 1 100 ? 4.869 3.694 -11.226 1.00 95.25 100 ARG A O 1
ATOM 779 N N . TYR A 1 101 ? 5.303 1.721 -12.227 1.00 96.00 101 TYR A N 1
ATOM 780 C CA . TYR A 1 101 ? 3.952 1.204 -12.170 1.00 96.00 101 TYR A CA 1
ATOM 781 C C . TYR A 1 101 ? 3.946 -0.118 -11.423 1.00 96.00 101 TYR A C 1
ATOM 783 O O . TYR A 1 101 ? 4.750 -1.002 -11.723 1.00 96.00 101 TYR A O 1
ATOM 791 N N . TYR A 1 102 ? 3.013 -0.268 -10.493 1.00 95.69 102 TYR A N 1
ATOM 792 C CA . TYR A 1 102 ? 2.660 -1.572 -9.948 1.00 95.69 102 TYR A CA 1
ATOM 793 C C . TYR A 1 102 ? 1.349 -1.994 -10.584 1.00 95.69 102 TYR A C 1
ATOM 795 O O . TYR A 1 102 ? 0.336 -1.349 -10.341 1.00 95.69 102 TYR A O 1
ATOM 803 N N . ARG A 1 103 ? 1.365 -3.056 -11.399 1.00 97.12 103 ARG A N 1
ATOM 804 C CA . ARG A 1 103 ? 0.142 -3.688 -11.911 1.00 97.12 103 ARG A CA 1
ATOM 805 C C . ARG A 1 103 ? -0.219 -4.869 -11.025 1.00 97.12 103 ARG A C 1
ATOM 807 O O . ARG A 1 103 ? 0.572 -5.805 -10.899 1.00 97.12 103 ARG A O 1
ATOM 814 N N . GLN A 1 104 ? -1.384 -4.808 -10.395 1.00 97.50 104 GLN A N 1
ATOM 815 C CA . GLN A 1 104 ? -1.725 -5.667 -9.270 1.00 97.50 104 GLN A CA 1
ATOM 816 C C . GLN A 1 104 ? -3.154 -6.207 -9.348 1.00 97.50 104 GLN A C 1
ATOM 818 O O . GLN A 1 104 ? -4.061 -5.559 -9.863 1.00 97.50 104 GLN A O 1
ATOM 823 N N . LEU A 1 105 ? -3.345 -7.402 -8.788 1.00 97.00 105 LEU A N 1
ATOM 824 C CA . LEU A 1 105 ? -4.636 -7.843 -8.274 1.00 97.00 105 LEU A CA 1
ATOM 825 C C . LEU A 1 105 ? -4.718 -7.388 -6.819 1.00 97.00 105 LEU A C 1
ATOM 827 O O . LEU A 1 105 ? -3.866 -7.774 -6.011 1.00 97.00 105 LEU A O 1
ATOM 831 N N . VAL A 1 106 ? -5.743 -6.605 -6.504 1.00 97.75 106 VAL A N 1
ATOM 832 C CA . VAL A 1 106 ? -6.043 -6.139 -5.150 1.00 97.75 106 VAL A CA 1
ATOM 833 C C . VAL A 1 106 ? -7.296 -6.844 -4.658 1.00 97.75 106 VAL A C 1
ATOM 835 O O . VAL A 1 106 ? -8.328 -6.809 -5.326 1.00 97.75 106 VAL A O 1
ATOM 838 N N . SER A 1 107 ? -7.208 -7.462 -3.485 1.00 97.75 107 SER A N 1
ATOM 839 C CA . SER A 1 107 ? -8.297 -8.203 -2.851 1.00 97.75 107 SER A CA 1
ATOM 840 C C . SER A 1 107 ? -8.568 -7.658 -1.455 1.00 97.75 107 SER A C 1
ATOM 842 O O . SER A 1 107 ? -7.649 -7.545 -0.648 1.00 97.75 107 SER A O 1
ATOM 844 N N . LEU A 1 108 ? -9.833 -7.369 -1.155 1.00 98.06 108 LEU A N 1
ATOM 845 C CA . LEU A 1 108 ? -10.297 -6.993 0.177 1.00 98.06 108 LEU A CA 1
ATOM 846 C C . LEU A 1 108 ? -10.947 -8.194 0.869 1.00 98.06 108 LEU A C 1
ATOM 848 O O . LEU A 1 108 ? -11.849 -8.826 0.315 1.00 98.06 108 LEU A O 1
ATOM 852 N N . ALA A 1 109 ? -10.539 -8.450 2.106 1.00 98.00 109 ALA A N 1
ATOM 853 C CA . ALA A 1 109 ? -11.136 -9.429 3.003 1.00 98.00 109 ALA A CA 1
ATOM 854 C C . ALA A 1 109 ? -11.444 -8.805 4.371 1.00 98.00 109 ALA A C 1
ATOM 856 O O . ALA A 1 109 ? -10.729 -7.919 4.840 1.00 98.00 109 ALA A O 1
ATOM 857 N N . THR A 1 110 ? -12.483 -9.308 5.033 1.00 97.19 110 THR A N 1
ATOM 858 C CA . THR A 1 110 ? -12.866 -8.944 6.406 1.00 97.19 110 THR A CA 1
ATOM 859 C C . THR A 1 110 ? -12.960 -10.215 7.248 1.00 97.19 110 THR A C 1
ATOM 861 O O . THR A 1 110 ? -14.056 -10.721 7.491 1.00 97.19 110 THR A O 1
ATOM 864 N N . PRO A 1 111 ? -11.812 -10.799 7.644 1.00 95.88 111 PRO A N 1
ATOM 865 C CA . PRO A 1 111 ? -11.797 -12.080 8.353 1.00 95.88 111 PRO A CA 1
ATOM 866 C C . PRO A 1 111 ? -12.519 -12.015 9.708 1.00 95.88 111 PRO A C 1
ATOM 868 O O . PRO A 1 111 ? -13.034 -13.023 10.180 1.00 95.88 111 PRO A O 1
ATOM 871 N N . GLU A 1 112 ? -12.576 -10.830 10.320 1.00 95.44 112 GLU A N 1
ATOM 872 C CA . GLU A 1 112 ? -13.237 -10.562 11.596 1.00 95.44 112 GLU A CA 1
ATOM 873 C C . GLU A 1 112 ? -13.917 -9.187 11.538 1.00 95.44 112 GLU A C 1
ATOM 875 O O . GLU A 1 112 ? -13.500 -8.317 10.777 1.00 95.44 112 GLU A O 1
ATOM 880 N N . ALA A 1 113 ? -14.920 -8.939 12.388 1.00 94.56 113 ALA A N 1
ATOM 881 C CA . ALA A 1 113 ? -15.683 -7.680 12.385 1.00 94.56 113 ALA A CA 1
ATOM 882 C C . ALA A 1 113 ? -14.834 -6.412 12.623 1.00 94.56 113 ALA A C 1
ATOM 884 O O . ALA A 1 113 ? -15.236 -5.313 12.257 1.00 94.56 113 ALA A O 1
ATOM 885 N N . HIS A 1 114 ? -13.667 -6.571 13.243 1.00 97.12 114 HIS A N 1
ATOM 886 C CA . HIS A 1 114 ? -12.765 -5.495 13.642 1.00 97.12 114 HIS A CA 1
ATOM 887 C C . HIS A 1 114 ? -11.425 -5.552 12.892 1.00 97.12 114 HIS A C 1
ATOM 889 O O . HIS A 1 114 ? -10.484 -4.857 13.268 1.00 97.12 114 HIS A O 1
ATOM 895 N N . THR A 1 115 ? -11.347 -6.347 11.817 1.00 98.12 115 THR A N 1
ATOM 896 C CA . THR A 1 115 ? -10.141 -6.518 11.002 1.00 98.12 115 THR A CA 1
ATOM 897 C C . THR A 1 115 ? -10.490 -6.461 9.515 1.00 98.12 115 THR A C 1
ATOM 899 O O . THR A 1 115 ? -11.351 -7.201 9.041 1.00 98.12 115 THR A O 1
ATOM 902 N N . ALA A 1 116 ? -9.770 -5.636 8.757 1.00 98.44 116 ALA A N 1
ATOM 903 C CA . ALA A 1 116 ? -9.831 -5.613 7.298 1.00 98.44 116 ALA A CA 1
ATOM 904 C C . ALA A 1 116 ? -8.434 -5.830 6.708 1.00 98.44 116 ALA A C 1
ATOM 906 O O . ALA A 1 116 ? -7.437 -5.347 7.241 1.00 98.44 116 ALA A O 1
ATOM 907 N N . VAL A 1 117 ? -8.357 -6.573 5.608 1.00 98.50 117 VAL A N 1
ATOM 908 C CA . VAL A 1 117 ? -7.103 -6.918 4.932 1.00 98.50 117 VAL A CA 1
ATOM 909 C C . VAL A 1 117 ? -7.225 -6.573 3.459 1.00 98.50 117 VAL A C 1
ATOM 911 O O . VAL A 1 117 ? -8.130 -7.061 2.785 1.00 98.50 117 VAL A O 1
ATOM 914 N N . ILE A 1 118 ? -6.296 -5.763 2.961 1.00 98.38 118 ILE A N 1
ATOM 915 C CA . ILE A 1 118 ? -6.158 -5.426 1.550 1.00 98.38 118 ILE A CA 1
ATOM 916 C C . ILE A 1 118 ? -4.887 -6.116 1.071 1.00 98.38 118 ILE A C 1
ATOM 918 O O . ILE A 1 118 ? -3.788 -5.653 1.342 1.00 98.38 118 ILE A O 1
ATOM 922 N N . ALA A 1 119 ? -5.018 -7.248 0.389 1.00 97.44 119 ALA A N 1
ATOM 923 C CA . ALA A 1 119 ? -3.878 -7.960 -0.176 1.00 97.44 119 ALA A CA 1
ATOM 924 C C . ALA A 1 119 ? -3.640 -7.494 -1.614 1.00 97.44 119 ALA A C 1
ATOM 926 O O . ALA A 1 119 ? -4.565 -7.495 -2.424 1.00 97.44 119 ALA A O 1
ATOM 927 N N . ALA A 1 120 ? -2.400 -7.143 -1.945 1.00 96.94 120 ALA A N 1
ATOM 928 C CA . ALA A 1 120 ? -2.012 -6.718 -3.282 1.00 96.94 120 ALA A CA 1
ATOM 929 C C . ALA A 1 120 ? -0.881 -7.605 -3.805 1.00 96.94 120 ALA A C 1
ATOM 931 O O . ALA A 1 120 ? 0.177 -7.704 -3.185 1.00 96.94 120 ALA A O 1
ATOM 932 N N . ARG A 1 121 ? -1.080 -8.237 -4.965 1.00 95.06 121 ARG A N 1
ATOM 933 C CA . ARG A 1 121 ? -0.046 -9.040 -5.637 1.00 95.06 121 ARG A CA 1
ATOM 934 C C . ARG A 1 121 ? 0.158 -8.566 -7.062 1.00 95.06 121 ARG A C 1
ATOM 936 O O . ARG A 1 121 ? -0.815 -8.248 -7.739 1.00 95.06 121 ARG A O 1
ATOM 943 N N . SER A 1 122 ? 1.399 -8.571 -7.530 1.00 95.19 122 SER A N 1
ATOM 944 C CA . SER A 1 122 ? 1.678 -8.227 -8.924 1.00 95.19 122 SER A CA 1
ATOM 945 C C . SER A 1 122 ? 1.134 -9.284 -9.885 1.00 95.19 122 SER A C 1
ATOM 947 O O . SER A 1 122 ? 1.130 -10.475 -9.565 1.00 95.19 122 SER A O 1
ATOM 949 N N . VAL A 1 123 ? 0.654 -8.844 -11.049 1.00 95.19 123 VAL A N 1
ATOM 950 C CA . VAL A 1 123 ? 0.040 -9.705 -12.071 1.00 95.19 123 VAL A CA 1
ATOM 951 C C . VAL A 1 123 ? 0.373 -9.242 -13.488 1.00 95.19 123 VAL A C 1
ATOM 953 O O . VAL A 1 123 ? 0.630 -8.063 -13.746 1.00 95.19 123 VAL A O 1
ATOM 956 N N . ASP A 1 124 ? 0.291 -10.186 -14.426 1.00 93.12 124 ASP A N 1
ATOM 957 C CA . ASP A 1 124 ? 0.587 -9.944 -15.839 1.00 93.12 124 ASP A CA 1
ATOM 958 C C . ASP A 1 124 ? -0.610 -9.438 -16.664 1.00 93.12 124 ASP A C 1
ATOM 960 O O . ASP A 1 124 ? -0.468 -9.126 -17.847 1.00 93.12 124 ASP A O 1
ATOM 964 N N . GLN A 1 125 ? -1.785 -9.325 -16.051 1.00 91.94 125 GLN A N 1
ATOM 965 C CA . GLN A 1 125 ? -3.032 -8.931 -16.707 1.00 91.94 125 GLN A CA 1
ATOM 966 C C . GLN A 1 125 ? -3.694 -7.777 -15.952 1.00 91.94 125 GLN A C 1
ATOM 968 O O . GLN A 1 125 ? -3.457 -7.598 -14.760 1.00 91.94 125 GLN A O 1
ATOM 973 N N . GLY A 1 126 ? -4.514 -6.987 -16.642 1.00 94.19 126 GLY A N 1
ATOM 974 C CA . GLY A 1 126 ? -5.219 -5.842 -16.066 1.00 94.19 126 GLY A CA 1
ATOM 975 C C . GLY A 1 126 ? -5.503 -4.752 -17.094 1.00 94.19 126 GLY A C 1
ATOM 976 O O . GLY A 1 126 ? -5.302 -4.991 -18.289 1.00 94.19 126 GLY A O 1
ATOM 977 N N . PRO A 1 127 ? -5.916 -3.561 -16.626 1.00 95.69 127 PRO A N 1
ATOM 978 C CA . PRO A 1 127 ? -6.149 -2.412 -17.488 1.00 95.69 127 PRO A CA 1
ATOM 979 C C . PRO A 1 127 ? -4.941 -2.118 -18.379 1.00 95.69 127 PRO A C 1
ATOM 981 O O . PRO A 1 127 ? -3.793 -2.389 -17.998 1.00 95.69 127 PRO A O 1
ATOM 984 N N . ALA A 1 128 ? -5.193 -1.519 -19.545 1.00 96.12 128 ALA A N 1
ATOM 985 C CA . ALA A 1 128 ? -4.135 -1.103 -20.457 1.00 96.12 128 ALA A CA 1
ATOM 986 C C . ALA A 1 128 ? -3.116 -0.214 -19.727 1.00 96.12 128 ALA A C 1
ATOM 988 O O . ALA A 1 128 ? -3.477 0.730 -19.017 1.00 96.12 128 ALA A O 1
ATOM 989 N N . LEU A 1 129 ? -1.836 -0.549 -19.885 1.00 95.69 129 LEU A N 1
ATOM 990 C CA . LEU A 1 129 ? -0.743 0.250 -19.348 1.00 95.69 129 LEU A CA 1
ATOM 991 C C . LEU A 1 129 ? -0.470 1.435 -20.281 1.00 95.69 129 LEU A C 1
ATOM 993 O O . LEU A 1 129 ? -0.578 1.274 -21.497 1.00 95.69 129 LEU A O 1
ATOM 997 N N . PRO A 1 130 ? -0.066 2.596 -19.743 1.00 94.25 130 PRO A N 1
ATOM 998 C CA . PRO A 1 130 ? 0.425 3.694 -20.566 1.00 94.25 130 PRO A CA 1
ATOM 999 C C . PRO A 1 130 ? 1.643 3.289 -21.407 1.00 94.25 130 PRO A C 1
ATOM 1001 O O . PRO A 1 130 ? 2.451 2.451 -20.990 1.00 94.25 130 PRO A O 1
ATOM 1004 N N . ASP A 1 131 ? 1.818 3.936 -22.559 1.00 93.69 131 ASP A N 1
ATOM 1005 C CA . ASP A 1 131 ? 2.977 3.709 -23.423 1.00 93.69 131 ASP A CA 1
ATOM 1006 C C . ASP A 1 131 ? 4.292 3.948 -22.667 1.00 93.69 131 ASP A C 1
ATOM 1008 O O . ASP A 1 131 ? 4.474 4.946 -21.966 1.00 93.69 131 ASP A O 1
ATOM 1012 N N . GLY A 1 132 ? 5.223 2.999 -22.792 1.00 90.81 132 GLY A N 1
ATOM 1013 C CA . GLY A 1 132 ? 6.520 3.062 -22.115 1.00 90.81 132 GLY A CA 1
ATOM 1014 C C . GLY A 1 132 ? 6.468 2.853 -20.596 1.00 90.81 132 GLY A C 1
ATOM 1015 O O . GLY A 1 132 ? 7.462 3.135 -19.918 1.00 90.81 132 GLY A O 1
ATOM 1016 N N . ALA A 1 133 ? 5.350 2.361 -20.044 1.00 93.31 133 ALA A N 1
ATOM 1017 C CA . ALA A 1 133 ? 5.233 2.054 -18.622 1.00 93.31 133 ALA A CA 1
ATOM 1018 C C . ALA A 1 133 ? 6.358 1.122 -18.143 1.00 93.31 133 ALA A C 1
ATOM 1020 O O . ALA A 1 133 ? 6.619 0.059 -18.708 1.00 93.31 133 ALA A O 1
ATOM 1021 N N . ARG A 1 134 ? 7.011 1.519 -17.047 1.00 93.94 134 ARG A N 1
ATOM 1022 C CA . ARG A 1 134 ? 8.056 0.730 -16.389 1.00 93.94 134 ARG A CA 1
ATOM 1023 C C . ARG A 1 134 ? 7.472 0.022 -15.179 1.00 93.94 134 ARG A C 1
ATOM 1025 O O . ARG A 1 134 ? 7.244 0.648 -14.143 1.00 93.94 134 ARG A O 1
ATOM 1032 N N . LEU A 1 135 ? 7.226 -1.274 -15.329 1.00 93.00 135 LEU A N 1
ATOM 1033 C CA . LEU A 1 135 ? 6.698 -2.103 -14.254 1.00 93.00 135 LEU A CA 1
ATOM 1034 C C . LEU A 1 135 ? 7.775 -2.402 -13.216 1.00 93.00 135 LEU A C 1
ATOM 1036 O O . LEU A 1 135 ? 8.876 -2.836 -13.554 1.00 93.00 135 LEU A O 1
ATOM 1040 N N . ALA A 1 136 ? 7.414 -2.216 -11.956 1.00 91.75 136 ALA A N 1
ATOM 1041 C CA . ALA A 1 136 ? 8.095 -2.813 -10.823 1.00 91.75 136 ALA A CA 1
ATOM 1042 C C . ALA A 1 136 ? 7.142 -3.820 -10.156 1.00 91.75 136 ALA A C 1
ATOM 1044 O O . ALA A 1 136 ? 5.934 -3.805 -10.404 1.00 91.75 136 ALA A O 1
ATOM 1045 N N . TYR A 1 137 ? 7.693 -4.744 -9.371 1.00 91.12 137 TYR A N 1
ATOM 1046 C CA . TYR A 1 137 ? 6.945 -5.898 -8.878 1.00 91.12 137 TYR A CA 1
ATOM 1047 C C . TYR A 1 137 ? 7.011 -6.000 -7.357 1.00 91.12 137 TYR A C 1
ATOM 1049 O O . TYR A 1 137 ? 8.068 -5.875 -6.732 1.00 91.12 137 TYR A O 1
ATOM 1057 N N . THR A 1 138 ? 5.851 -6.284 -6.781 1.00 92.00 138 THR A N 1
ATOM 1058 C CA . THR A 1 138 ? 5.661 -6.696 -5.393 1.00 92.00 138 THR A CA 1
ATOM 1059 C C . THR A 1 138 ? 5.473 -8.208 -5.294 1.00 92.00 138 THR A C 1
ATOM 1061 O O . THR A 1 138 ? 4.869 -8.837 -6.168 1.00 92.00 138 THR A O 1
ATOM 1064 N N . LEU A 1 139 ? 5.973 -8.789 -4.209 1.00 91.69 139 LEU A N 1
ATOM 1065 C CA . LEU A 1 139 ? 5.838 -10.195 -3.845 1.00 91.69 139 LEU A CA 1
ATOM 1066 C C . LEU A 1 139 ? 4.978 -10.337 -2.588 1.00 91.69 139 LEU A C 1
ATOM 1068 O O . LEU A 1 139 ? 4.916 -9.413 -1.784 1.00 91.69 139 LEU A O 1
ATOM 1072 N N . PRO A 1 140 ? 4.319 -11.485 -2.378 1.00 90.44 140 PRO A N 1
ATOM 1073 C CA . PRO A 1 140 ? 3.662 -11.751 -1.109 1.00 90.44 140 PRO A CA 1
ATOM 1074 C C . PRO A 1 140 ? 4.697 -11.889 0.032 1.00 90.44 140 PRO A C 1
ATOM 1076 O O . PRO A 1 140 ? 5.747 -12.501 -0.176 1.00 90.44 140 PRO A O 1
ATOM 1079 N N . PRO A 1 141 ? 4.391 -11.391 1.245 1.00 91.94 141 PRO A N 1
ATOM 1080 C CA . PRO A 1 141 ? 3.203 -10.611 1.595 1.00 91.94 141 PRO A CA 1
ATOM 1081 C C . PRO A 1 141 ? 3.327 -9.145 1.143 1.00 91.94 141 PRO A C 1
ATOM 1083 O O . PRO A 1 141 ? 4.386 -8.541 1.285 1.00 91.94 141 PRO A O 1
ATOM 1086 N N . ASN A 1 142 ? 2.232 -8.564 0.645 1.00 95.25 142 ASN A N 1
ATOM 1087 C CA . ASN A 1 142 ? 2.173 -7.149 0.278 1.00 95.25 142 ASN A CA 1
ATOM 1088 C C . ASN A 1 142 ? 0.735 -6.611 0.378 1.00 95.25 142 ASN A C 1
ATOM 1090 O O . ASN A 1 142 ? -0.209 -7.296 -0.029 1.00 95.25 142 ASN A O 1
ATOM 1094 N N . GLY A 1 143 ? 0.580 -5.397 0.902 1.00 96.81 143 GLY A N 1
ATOM 1095 C CA . GLY A 1 143 ? -0.700 -4.714 1.086 1.00 96.81 143 GLY A CA 1
ATOM 1096 C C . GLY A 1 143 ? -0.902 -4.192 2.509 1.00 96.81 143 GLY A C 1
ATOM 1097 O O . GLY A 1 143 ? 0.059 -3.947 3.231 1.00 96.81 143 GLY A O 1
ATOM 1098 N N . GLU A 1 144 ? -2.160 -4.053 2.920 1.00 98.00 144 GLU A N 1
ATOM 1099 C CA . GLU A 1 144 ? -2.560 -3.367 4.148 1.00 98.00 144 GLU A CA 1
ATOM 1100 C C . GLU A 1 144 ? -3.305 -4.300 5.108 1.00 98.00 144 GLU A C 1
ATOM 1102 O O . GLU A 1 144 ? -4.135 -5.117 4.697 1.00 98.00 144 GLU A O 1
ATOM 1107 N N . VAL A 1 145 ? -3.075 -4.134 6.412 1.00 98.31 145 VAL A N 1
ATOM 1108 C CA . VAL A 1 145 ? -3.919 -4.721 7.463 1.00 98.31 145 VAL A CA 1
ATOM 1109 C C . VAL A 1 145 ? -4.408 -3.620 8.387 1.00 98.31 145 VAL A C 1
ATOM 1111 O O . VAL A 1 145 ? -3.615 -2.952 9.049 1.00 98.31 145 VAL A O 1
ATOM 1114 N N . LEU A 1 146 ? -5.724 -3.473 8.463 1.00 98.31 146 LEU A N 1
ATOM 1115 C CA . LEU A 1 146 ? -6.406 -2.556 9.359 1.00 98.31 146 LEU A CA 1
ATOM 1116 C C . LEU A 1 146 ? -7.056 -3.323 10.503 1.00 98.31 146 LEU A C 1
ATOM 1118 O O . LEU A 1 146 ? -7.630 -4.393 10.296 1.00 98.31 146 LEU A O 1
ATOM 1122 N N . HIS A 1 147 ? -6.994 -2.766 11.706 1.00 97.69 147 HIS A N 1
ATOM 1123 C CA . HIS A 1 147 ? -7.613 -3.368 12.877 1.00 97.69 147 HIS A CA 1
ATOM 1124 C C . HIS A 1 147 ? -8.075 -2.301 13.862 1.00 97.69 147 HIS A C 1
ATOM 1126 O O . HIS A 1 147 ? -7.343 -1.349 14.112 1.00 97.69 147 HIS A O 1
ATOM 1132 N N . PHE A 1 148 ? -9.261 -2.455 14.439 1.00 96.88 148 PHE A N 1
ATOM 1133 C CA . PHE A 1 148 ? -9.766 -1.530 15.451 1.00 96.88 148 PHE A CA 1
ATOM 1134 C C . PHE A 1 148 ? -9.810 -2.204 16.820 1.00 96.88 148 PHE A C 1
ATOM 1136 O O . PHE A 1 148 ? -10.468 -3.229 16.980 1.00 96.88 148 PHE A O 1
ATOM 1143 N N . ASP A 1 149 ? -9.129 -1.620 17.803 1.00 95.06 149 ASP A N 1
ATOM 1144 C CA . ASP A 1 149 ? -9.102 -2.119 19.180 1.00 95.06 149 ASP A CA 1
ATOM 1145 C C . ASP A 1 149 ? -8.941 -0.956 20.162 1.00 95.06 149 ASP A C 1
ATOM 1147 O O . ASP A 1 149 ? -8.199 -0.016 19.898 1.00 95.06 149 ASP A O 1
ATOM 1151 N N . ALA A 1 150 ? -9.650 -1.008 21.292 1.00 91.69 150 ALA A N 1
ATOM 1152 C CA . ALA A 1 150 ? -9.536 -0.048 22.395 1.00 91.69 150 ALA A CA 1
ATOM 1153 C C . ALA A 1 150 ? -9.541 1.452 21.996 1.00 91.69 150 ALA A C 1
ATOM 1155 O O . ALA A 1 150 ? -8.854 2.265 22.613 1.00 91.69 150 ALA A O 1
ATOM 1156 N N . GLY A 1 151 ? -10.317 1.839 20.974 1.00 91.69 151 GLY A N 1
ATOM 1157 C CA . GLY A 1 151 ? -10.384 3.231 20.495 1.00 91.69 151 GLY A CA 1
ATOM 1158 C C . GLY A 1 151 ? -9.233 3.652 19.570 1.00 91.69 151 GLY A C 1
ATOM 1159 O O . GLY A 1 151 ? -9.110 4.833 19.244 1.00 91.69 151 GLY A O 1
ATOM 1160 N N . LEU A 1 152 ? -8.399 2.700 19.149 1.00 95.50 152 LEU A N 1
ATOM 1161 C CA . LEU A 1 152 ? -7.279 2.893 18.238 1.00 95.50 152 LEU A CA 1
ATOM 1162 C C . LEU A 1 152 ? -7.567 2.216 16.897 1.00 95.50 152 LEU A C 1
ATOM 1164 O O . LEU A 1 152 ? -7.978 1.053 16.841 1.00 95.50 152 LEU A O 1
ATOM 1168 N N . LEU A 1 153 ? -7.296 2.932 15.807 1.00 97.25 153 LEU A N 1
ATOM 1169 C CA . LEU A 1 153 ? -7.250 2.354 14.469 1.00 97.25 153 LEU A CA 1
ATOM 1170 C C . LEU A 1 153 ? -5.806 1.991 14.138 1.00 97.25 153 LEU A C 1
ATOM 1172 O O . LEU A 1 153 ? -4.966 2.851 13.882 1.00 97.25 153 LEU A O 1
ATOM 1176 N N . HIS A 1 154 ? -5.520 0.701 14.144 1.00 97.75 154 HIS A N 1
ATOM 1177 C CA . HIS A 1 154 ? -4.230 0.158 13.767 1.00 97.75 154 HIS A CA 1
ATOM 1178 C C . HIS A 1 154 ? -4.139 0.001 12.256 1.00 97.75 154 HIS A C 1
ATOM 1180 O O . HIS A 1 154 ? -5.008 -0.618 11.640 1.00 97.75 154 HIS A O 1
ATOM 1186 N N . TRP A 1 155 ? -3.041 0.479 11.685 1.00 98.12 155 TRP A N 1
ATOM 1187 C CA . TRP A 1 155 ? -2.678 0.261 10.295 1.00 98.12 155 TRP A CA 1
ATOM 1188 C C . TRP A 1 155 ? -1.315 -0.415 10.216 1.00 98.12 155 TRP A C 1
ATOM 1190 O O . TRP A 1 155 ? -0.358 0.055 10.826 1.00 98.12 155 TRP A O 1
ATOM 1200 N N . HIS A 1 156 ? -1.241 -1.523 9.478 1.00 97.75 156 HIS A N 1
ATOM 1201 C CA . HIS A 1 156 ? 0.011 -2.114 9.030 1.00 97.75 156 HIS A CA 1
ATOM 1202 C C . HIS A 1 156 ? 0.127 -1.970 7.522 1.00 97.75 156 HIS A C 1
ATOM 1204 O O . HIS A 1 156 ? -0.659 -2.585 6.799 1.00 97.75 156 HIS A O 1
ATOM 1210 N N . HIS A 1 157 ? 1.145 -1.243 7.086 1.00 97.31 157 HIS A N 1
ATOM 1211 C CA . HIS A 1 157 ? 1.596 -1.223 5.708 1.00 97.31 157 HIS A CA 1
ATOM 1212 C C . HIS A 1 157 ? 2.679 -2.278 5.509 1.00 97.31 157 HIS A C 1
ATOM 1214 O O . HIS A 1 157 ? 3.699 -2.272 6.203 1.00 97.31 157 HIS A O 1
ATOM 1220 N N . ILE A 1 158 ? 2.443 -3.224 4.603 1.00 95.88 158 ILE A N 1
ATOM 1221 C CA . ILE A 1 158 ? 3.349 -4.336 4.329 1.00 95.88 158 ILE A CA 1
ATOM 1222 C C . ILE A 1 158 ? 3.825 -4.226 2.890 1.00 95.88 158 ILE A C 1
ATOM 1224 O O . ILE A 1 158 ? 3.056 -4.444 1.954 1.00 95.88 158 ILE A O 1
ATOM 1228 N N . CYS A 1 159 ? 5.116 -3.965 2.720 1.00 93.88 159 CYS A N 1
ATOM 1229 C CA . CYS A 1 159 ? 5.729 -3.818 1.412 1.00 93.88 159 CYS A CA 1
ATOM 1230 C C . CYS A 1 159 ? 6.840 -4.853 1.223 1.00 93.88 159 CYS A C 1
ATOM 1232 O O . CYS A 1 159 ? 7.782 -4.954 2.017 1.00 93.88 159 CYS A O 1
ATOM 1234 N N . CYS A 1 160 ? 6.735 -5.642 0.156 1.00 92.88 160 CYS A N 1
ATOM 1235 C CA . CYS A 1 160 ? 7.777 -6.571 -0.264 1.00 92.88 160 CYS A CA 1
ATOM 1236 C C . CYS A 1 160 ? 8.011 -6.399 -1.763 1.00 92.88 160 CYS A C 1
ATOM 1238 O O . CYS A 1 160 ? 7.321 -6.986 -2.591 1.00 92.88 160 CYS A O 1
ATOM 1240 N N . THR A 1 161 ? 8.971 -5.555 -2.130 1.00 87.88 161 THR A N 1
ATOM 1241 C CA . THR A 1 161 ? 9.311 -5.281 -3.532 1.00 87.88 161 THR A CA 1
ATOM 1242 C C . THR A 1 161 ? 10.522 -6.091 -3.965 1.00 87.88 161 THR A C 1
ATOM 1244 O O . THR A 1 161 ? 11.513 -6.201 -3.235 1.00 87.88 161 THR A O 1
ATOM 1247 N N . THR A 1 162 ? 10.471 -6.632 -5.187 1.00 83.81 162 THR A N 1
ATOM 1248 C CA . THR A 1 162 ? 11.647 -7.265 -5.805 1.00 83.81 162 THR A CA 1
ATOM 1249 C C . THR A 1 162 ? 12.709 -6.249 -6.168 1.00 83.81 162 THR A C 1
ATOM 1251 O O . THR A 1 162 ? 13.868 -6.616 -6.277 1.00 83.81 162 THR A O 1
ATOM 1254 N N . GLY A 1 163 ? 12.308 -5.001 -6.389 1.00 85.06 163 GLY A N 1
ATOM 1255 C CA . GLY A 1 163 ? 13.175 -3.887 -6.713 1.00 85.06 163 GLY A CA 1
ATOM 1256 C C . GLY A 1 163 ? 12.379 -2.702 -7.253 1.00 85.06 163 GLY A C 1
ATOM 1257 O O . GLY A 1 163 ? 11.156 -2.668 -7.122 1.00 85.06 163 GLY A O 1
ATOM 1258 N N . ALA A 1 164 ? 13.073 -1.733 -7.845 1.00 84.62 164 ALA A N 1
ATOM 1259 C CA . ALA A 1 164 ? 12.503 -0.474 -8.328 1.00 84.62 164 ALA A CA 1
ATOM 1260 C C . ALA A 1 164 ? 12.543 -0.345 -9.866 1.00 84.62 164 ALA A C 1
ATOM 1262 O O . ALA A 1 164 ? 12.341 0.742 -10.408 1.00 84.62 164 ALA A O 1
ATOM 1263 N N . ALA A 1 165 ? 12.826 -1.438 -10.582 1.00 88.62 165 ALA A N 1
ATOM 1264 C CA . ALA A 1 165 ? 13.054 -1.480 -12.027 1.00 88.62 165 ALA A CA 1
ATOM 1265 C C . ALA A 1 165 ? 14.084 -0.428 -12.481 1.00 88.62 165 ALA A C 1
ATOM 1267 O O . ALA A 1 165 ? 13.843 0.392 -13.375 1.00 88.62 165 ALA A O 1
ATOM 1268 N N . VAL A 1 166 ? 15.227 -0.408 -11.797 1.00 87.38 166 VAL A N 1
ATOM 1269 C CA . VAL A 1 166 ? 16.434 0.332 -12.187 1.00 87.38 166 VAL A CA 1
ATOM 1270 C C . VAL A 1 166 ? 17.243 -0.504 -13.178 1.00 87.38 166 VAL A C 1
ATOM 1272 O O . VAL A 1 166 ? 17.750 0.029 -14.163 1.00 87.38 166 VAL A O 1
ATOM 1275 N N . LEU A 1 167 ? 17.308 -1.818 -12.950 1.00 89.44 167 LEU A N 1
ATOM 1276 C CA . LEU A 1 167 ? 17.921 -2.802 -13.841 1.00 89.44 167 LEU A CA 1
ATOM 1277 C C . LEU A 1 167 ? 16.881 -3.819 -14.358 1.00 89.44 167 LEU A C 1
ATOM 1279 O O . LEU A 1 167 ? 15.761 -3.886 -13.848 1.00 89.44 167 LEU A O 1
ATOM 1283 N N . PRO A 1 168 ? 17.212 -4.634 -15.375 1.00 84.88 168 PRO A N 1
ATOM 1284 C CA . PRO A 1 168 ? 16.321 -5.693 -15.839 1.00 84.88 168 PRO A CA 1
ATOM 1285 C C . PRO A 1 168 ? 16.243 -6.879 -14.866 1.00 84.88 168 PRO A C 1
ATOM 1287 O O . PRO A 1 168 ? 17.263 -7.436 -14.450 1.00 84.88 168 PRO A O 1
ATOM 1290 N N . GLY A 1 169 ? 15.017 -7.322 -14.577 1.00 83.19 169 GLY A N 1
ATOM 1291 C CA . GLY A 1 169 ? 14.724 -8.612 -13.948 1.00 83.19 169 GLY A CA 1
ATOM 1292 C C . GLY A 1 169 ? 15.517 -8.884 -12.667 1.00 83.19 169 GLY A C 1
ATOM 1293 O O . GLY A 1 169 ? 15.513 -8.096 -11.724 1.00 83.19 169 GLY A O 1
ATOM 1294 N N . ALA A 1 170 ? 16.208 -10.024 -12.627 1.00 87.62 170 ALA A N 1
ATOM 1295 C CA . ALA A 1 170 ? 16.936 -10.466 -11.440 1.00 87.62 170 ALA A CA 1
ATOM 1296 C C . ALA A 1 170 ? 18.072 -9.515 -11.023 1.00 87.62 170 ALA A C 1
ATOM 1298 O O . ALA A 1 170 ? 18.389 -9.449 -9.837 1.00 87.62 170 ALA A O 1
ATOM 1299 N N . ALA A 1 171 ? 18.673 -8.771 -11.958 1.00 90.50 171 ALA A N 1
ATOM 1300 C CA . ALA A 1 171 ? 19.757 -7.843 -11.638 1.00 90.50 171 ALA A CA 1
ATOM 1301 C C . ALA A 1 171 ? 19.279 -6.710 -10.718 1.00 90.50 171 ALA A C 1
ATOM 1303 O O . ALA A 1 171 ? 19.986 -6.336 -9.784 1.00 90.50 171 ALA A O 1
ATOM 1304 N N . ASP A 1 172 ? 18.051 -6.229 -10.929 1.00 90.81 172 ASP A N 1
ATOM 1305 C CA . ASP A 1 172 ? 17.423 -5.217 -10.074 1.00 90.81 172 ASP A CA 1
ATOM 1306 C C . ASP A 1 172 ? 17.256 -5.730 -8.649 1.00 90.81 172 ASP A C 1
ATOM 1308 O O . ASP A 1 172 ? 17.622 -5.073 -7.676 1.00 90.81 172 ASP A O 1
ATOM 1312 N N . ARG A 1 173 ? 16.796 -6.976 -8.535 1.00 90.88 173 ARG A N 1
ATOM 1313 C CA . ARG A 1 173 ? 16.620 -7.640 -7.250 1.00 90.88 173 ARG A CA 1
ATOM 1314 C C . ARG A 1 173 ? 17.927 -7.855 -6.510 1.00 90.88 173 ARG A C 1
ATOM 1316 O O . ARG A 1 173 ? 17.977 -7.645 -5.300 1.00 90.88 173 ARG A O 1
ATOM 1323 N N . TRP A 1 174 ? 18.985 -8.253 -7.209 1.00 92.56 174 TRP A N 1
ATOM 1324 C CA . TRP A 1 174 ? 20.311 -8.382 -6.606 1.00 92.56 174 TRP A CA 1
ATOM 1325 C C . TRP A 1 174 ? 20.842 -7.041 -6.107 1.00 92.56 174 TRP A C 1
ATOM 1327 O O . TRP A 1 174 ? 21.310 -6.974 -4.971 1.00 92.56 174 TRP A O 1
ATOM 1337 N N . LEU A 1 175 ? 20.718 -5.984 -6.914 1.00 92.12 175 LEU A N 1
ATOM 1338 C CA . LEU A 1 175 ? 21.125 -4.633 -6.534 1.00 92.12 175 LEU A CA 1
ATOM 1339 C C . LEU A 1 175 ? 20.391 -4.168 -5.271 1.00 92.12 175 LEU A C 1
ATOM 1341 O O . LEU A 1 175 ? 21.024 -3.780 -4.291 1.00 92.12 175 LEU A O 1
ATOM 1345 N N . ILE A 1 176 ? 19.063 -4.265 -5.266 1.00 91.62 176 ILE A N 1
ATOM 1346 C CA . ILE A 1 176 ? 18.236 -3.799 -4.150 1.00 91.62 176 ILE A CA 1
ATOM 1347 C C . ILE A 1 176 ? 18.485 -4.637 -2.891 1.00 91.62 176 ILE A C 1
ATOM 1349 O O . ILE A 1 176 ? 18.664 -4.086 -1.806 1.00 91.62 176 ILE A O 1
ATOM 1353 N N . ASN A 1 177 ? 18.600 -5.963 -3.010 1.00 92.88 177 ASN A N 1
ATOM 1354 C CA . ASN A 1 177 ? 18.959 -6.814 -1.873 1.00 92.88 177 ASN A CA 1
ATOM 1355 C C . ASN A 1 177 ? 20.349 -6.487 -1.315 1.00 92.88 177 ASN A C 1
ATOM 1357 O O . ASN A 1 177 ? 20.527 -6.509 -0.095 1.00 92.88 177 ASN A O 1
ATOM 1361 N N . LEU A 1 178 ? 21.324 -6.179 -2.175 1.00 92.56 178 LEU A N 1
ATOM 13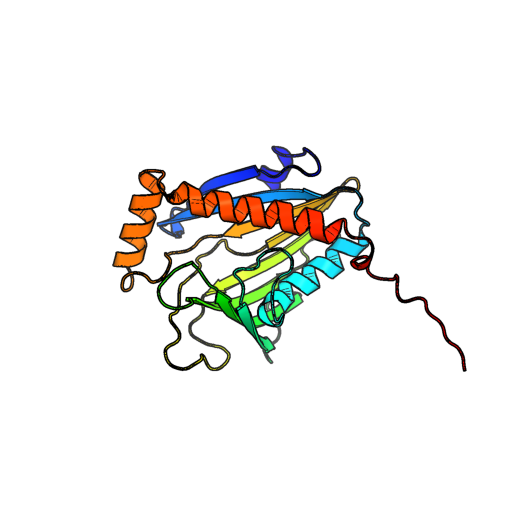62 C CA . LEU A 1 178 ? 22.654 -5.758 -1.745 1.00 92.56 178 LEU A CA 1
ATOM 1363 C C . LEU A 1 178 ? 22.582 -4.434 -0.978 1.00 92.56 178 LEU A C 1
ATOM 1365 O O . LEU A 1 178 ? 23.104 -4.359 0.131 1.00 92.56 178 LEU A O 1
ATOM 1369 N N . MET A 1 179 ? 21.878 -3.430 -1.510 1.00 92.06 179 MET A N 1
ATOM 1370 C CA . MET A 1 179 ? 21.678 -2.147 -0.828 1.00 92.06 179 MET A CA 1
ATOM 1371 C C . MET A 1 179 ? 21.046 -2.332 0.555 1.00 92.06 179 MET A C 1
ATOM 1373 O O . MET A 1 179 ? 21.574 -1.835 1.549 1.00 92.06 179 MET A O 1
ATOM 1377 N N . ARG A 1 180 ? 19.969 -3.121 0.646 1.00 91.94 180 ARG A N 1
ATOM 1378 C CA . ARG A 1 180 ? 19.279 -3.423 1.910 1.00 91.94 180 ARG A CA 1
ATOM 1379 C C . ARG A 1 180 ? 20.175 -4.171 2.898 1.00 91.94 180 ARG A C 1
ATOM 1381 O O . ARG A 1 180 ? 20.187 -3.859 4.091 1.00 91.94 180 ARG A O 1
ATOM 1388 N N . ARG A 1 181 ? 20.978 -5.125 2.412 1.00 89.31 181 ARG A N 1
ATOM 1389 C CA . ARG A 1 181 ? 21.949 -5.868 3.233 1.00 89.31 181 ARG A CA 1
ATOM 1390 C C . ARG A 1 181 ? 23.053 -4.963 3.780 1.00 89.31 181 ARG A C 1
ATOM 1392 O O . ARG A 1 181 ? 23.477 -5.164 4.912 1.00 89.31 181 ARG A O 1
ATOM 1399 N N . LEU A 1 182 ? 23.482 -3.970 3.004 1.00 90.94 182 LEU A N 1
ATOM 1400 C CA . LEU A 1 182 ? 24.457 -2.958 3.418 1.00 90.94 182 LEU A CA 1
ATOM 1401 C C . LEU A 1 182 ? 23.837 -1.831 4.265 1.00 90.94 182 LEU A C 1
ATOM 1403 O O . LEU A 1 182 ? 24.553 -0.933 4.694 1.00 90.94 182 LEU A O 1
ATOM 1407 N N . GLY A 1 183 ? 22.523 -1.863 4.518 1.00 86.12 183 GLY A N 1
ATOM 1408 C CA . GLY A 1 183 ? 21.823 -0.845 5.307 1.00 86.12 183 GLY A CA 1
ATOM 1409 C C . GLY A 1 183 ? 21.580 0.477 4.570 1.00 86.12 183 GLY A C 1
ATOM 1410 O O . GLY A 1 183 ? 21.200 1.461 5.202 1.00 86.12 183 GLY A O 1
ATOM 1411 N N . LEU A 1 184 ? 21.769 0.500 3.247 1.00 86.69 184 LEU A N 1
ATOM 1412 C CA . LEU A 1 184 ? 21.591 1.670 2.376 1.00 86.69 184 LEU A CA 1
ATOM 1413 C C . LEU A 1 184 ? 20.119 1.921 1.993 1.00 86.69 184 LEU A C 1
ATOM 1415 O O . LEU A 1 184 ? 19.817 2.744 1.138 1.00 86.69 184 LEU A O 1
ATOM 1419 N N . ASP A 1 185 ? 19.197 1.219 2.644 1.00 87.25 185 ASP A N 1
ATOM 1420 C CA . ASP A 1 185 ? 17.741 1.314 2.527 1.00 87.25 185 ASP A CA 1
ATOM 1421 C C . ASP A 1 185 ? 17.129 2.341 3.500 1.00 87.25 185 ASP A C 1
ATOM 1423 O O . ASP A 1 185 ? 15.944 2.278 3.818 1.00 87.25 185 ASP A O 1
ATOM 1427 N N . GLY A 1 186 ? 17.931 3.286 4.010 1.00 86.62 186 GLY A N 1
ATOM 1428 C CA . GLY A 1 186 ? 17.468 4.318 4.945 1.00 86.62 186 GLY A CA 1
ATOM 1429 C C . GLY A 1 186 ? 16.313 5.149 4.385 1.00 86.62 186 GLY A C 1
ATOM 1430 O O . GLY A 1 186 ? 15.282 5.267 5.036 1.00 86.62 186 GLY A O 1
ATOM 1431 N N . ALA A 1 187 ? 16.441 5.618 3.141 1.00 85.31 187 ALA A N 1
ATOM 1432 C CA . ALA A 1 187 ? 15.397 6.395 2.471 1.00 85.31 187 ALA A CA 1
ATOM 1433 C C . ALA A 1 187 ? 14.087 5.606 2.276 1.00 85.31 187 ALA A C 1
ATOM 1435 O O . ALA A 1 187 ? 13.005 6.177 2.383 1.00 85.31 187 ALA A O 1
ATOM 1436 N N . GLU A 1 188 ? 14.174 4.293 2.032 1.00 87.19 188 GLU A N 1
ATOM 1437 C CA . GLU A 1 188 ? 13.005 3.409 1.922 1.00 87.19 188 GLU A CA 1
ATOM 1438 C C . GLU A 1 188 ? 12.276 3.314 3.274 1.00 87.19 188 GLU A C 1
ATOM 1440 O O . GLU A 1 188 ? 11.073 3.551 3.349 1.00 87.19 188 GLU A O 1
ATOM 1445 N N . ARG A 1 189 ? 13.011 3.082 4.370 1.00 87.56 189 ARG A N 1
ATOM 1446 C CA . ARG A 1 189 ? 12.425 3.056 5.724 1.00 87.56 189 ARG A CA 1
ATOM 1447 C C . ARG A 1 189 ? 11.831 4.400 6.143 1.00 87.56 189 ARG A C 1
ATOM 1449 O O . ARG A 1 189 ? 10.777 4.433 6.772 1.00 87.56 189 ARG A O 1
ATOM 1456 N N . ASP A 1 190 ? 12.504 5.496 5.806 1.00 91.00 190 ASP A N 1
ATOM 1457 C CA . ASP A 1 190 ? 12.019 6.845 6.095 1.00 91.00 190 ASP A CA 1
ATOM 1458 C C . ASP A 1 190 ? 10.737 7.157 5.328 1.00 91.00 190 ASP A C 1
ATOM 1460 O O . ASP A 1 190 ? 9.852 7.817 5.866 1.00 91.00 190 ASP A O 1
ATOM 1464 N N . THR A 1 191 ? 10.609 6.643 4.105 1.00 91.81 191 THR A N 1
ATOM 1465 C CA . THR A 1 191 ? 9.392 6.782 3.303 1.00 91.81 191 THR A CA 1
ATOM 1466 C C . THR A 1 191 ? 8.213 6.103 3.992 1.00 91.81 191 THR A C 1
ATOM 1468 O O . THR A 1 191 ? 7.239 6.786 4.292 1.00 91.81 191 THR A O 1
ATOM 1471 N N . TYR A 1 192 ? 8.340 4.833 4.392 1.00 94.25 192 TYR A N 1
ATOM 1472 C CA . TYR A 1 192 ? 7.246 4.134 5.078 1.00 94.25 192 TYR A CA 1
ATOM 1473 C C . TYR A 1 192 ? 6.847 4.790 6.408 1.00 94.25 192 TYR A C 1
ATOM 1475 O O . TYR A 1 192 ? 5.668 4.870 6.749 1.00 94.25 192 TYR A O 1
ATOM 1483 N N . ARG A 1 193 ? 7.823 5.312 7.160 1.00 94.69 193 ARG A N 1
ATOM 1484 C CA . ARG A 1 193 ? 7.562 6.086 8.381 1.00 94.69 193 ARG A CA 1
ATOM 1485 C C . ARG A 1 193 ? 6.782 7.370 8.099 1.00 94.69 193 ARG A C 1
ATOM 1487 O O . ARG A 1 193 ? 5.794 7.634 8.778 1.00 94.69 193 ARG A O 1
ATOM 1494 N N . ARG A 1 194 ? 7.199 8.145 7.094 1.00 96.06 194 ARG A N 1
ATOM 1495 C CA . ARG A 1 194 ? 6.493 9.372 6.696 1.00 96.06 194 ARG A CA 1
ATOM 1496 C C . ARG A 1 194 ? 5.084 9.081 6.198 1.00 96.06 194 ARG A C 1
ATOM 1498 O O . ARG A 1 194 ? 4.186 9.844 6.522 1.00 96.06 194 ARG A O 1
ATOM 1505 N N . GLU A 1 195 ? 4.877 7.987 5.470 1.00 96.19 195 GLU A N 1
ATOM 1506 C CA . GLU A 1 195 ? 3.539 7.557 5.049 1.00 96.19 195 GLU A CA 1
ATOM 1507 C C . GLU A 1 195 ? 2.637 7.252 6.253 1.00 96.19 195 GLU A C 1
ATOM 1509 O O . GLU A 1 195 ? 1.503 7.727 6.314 1.00 96.19 195 GLU A O 1
ATOM 1514 N N . ALA A 1 196 ? 3.151 6.521 7.250 1.00 97.25 196 ALA A N 1
ATOM 1515 C CA . ALA A 1 196 ? 2.444 6.237 8.501 1.00 97.25 196 ALA A CA 1
ATOM 1516 C C . ALA A 1 196 ? 2.029 7.512 9.247 1.00 97.25 196 ALA A C 1
ATOM 1518 O O . ALA A 1 196 ? 0.871 7.662 9.645 1.00 97.25 196 ALA A O 1
ATOM 1519 N N . GLU A 1 197 ? 2.966 8.443 9.410 1.00 97.38 197 GLU A N 1
ATOM 1520 C CA . GLU A 1 197 ? 2.730 9.728 10.071 1.00 97.38 197 GLU A CA 1
ATOM 1521 C C . GLU A 1 197 ? 1.755 10.608 9.275 1.00 97.38 197 GLU A C 1
ATOM 1523 O O . GLU A 1 197 ? 0.829 11.173 9.852 1.00 97.38 197 GLU A O 1
ATOM 1528 N N . ALA A 1 198 ? 1.891 10.663 7.948 1.00 97.38 198 ALA A N 1
ATOM 1529 C CA . ALA A 1 198 ? 0.992 11.419 7.085 1.00 97.38 198 ALA A CA 1
ATOM 1530 C C . ALA A 1 198 ? -0.434 10.846 7.089 1.00 97.38 198 ALA A C 1
ATOM 1532 O O . ALA A 1 198 ? -1.397 11.617 7.091 1.00 97.38 198 ALA A O 1
ATOM 1533 N N . LEU A 1 199 ? -0.597 9.516 7.147 1.00 97.31 199 LEU A N 1
ATOM 1534 C CA . LEU A 1 199 ? -1.915 8.901 7.315 1.00 97.31 199 LEU A CA 1
ATOM 1535 C C . LEU A 1 199 ? -2.533 9.299 8.655 1.00 97.31 199 LEU A C 1
ATOM 1537 O O . LEU A 1 199 ? -3.693 9.706 8.678 1.00 97.31 199 LEU A O 1
ATOM 1541 N N . ARG A 1 200 ? -1.779 9.204 9.759 1.00 97.25 200 ARG A N 1
ATOM 1542 C CA . ARG A 1 200 ? -2.249 9.656 11.078 1.00 97.25 200 ARG A CA 1
ATOM 1543 C C . ARG A 1 200 ? -2.734 11.100 11.000 1.00 97.25 200 ARG A C 1
ATOM 1545 O O . ARG A 1 200 ? -3.870 11.378 11.379 1.00 97.25 200 ARG A O 1
ATOM 1552 N N . ASP A 1 201 ? -1.899 11.991 10.475 1.00 96.69 201 ASP A N 1
ATOM 1553 C CA . ASP A 1 201 ? -2.201 13.419 10.405 1.00 96.69 201 ASP A CA 1
ATOM 1554 C C . ASP A 1 201 ? -3.435 13.690 9.545 1.00 96.69 201 ASP A C 1
ATOM 1556 O O . ASP A 1 201 ? -4.235 14.559 9.881 1.00 96.69 201 ASP A O 1
ATOM 1560 N N . TRP A 1 202 ? -3.623 12.940 8.456 1.00 96.00 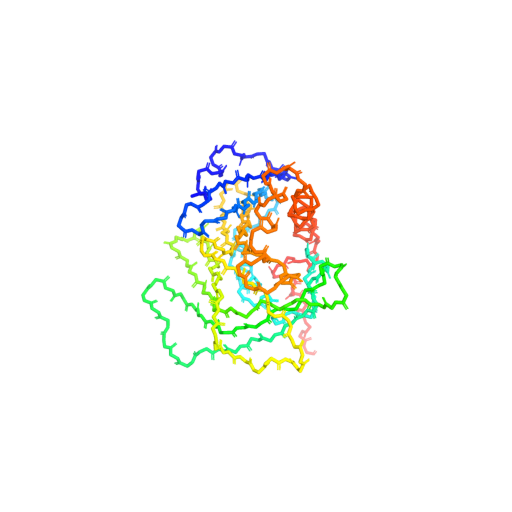202 TRP A N 1
ATOM 1561 C CA . TRP A 1 202 ? -4.821 13.011 7.622 1.00 96.00 202 TRP A CA 1
ATOM 1562 C C . TRP A 1 202 ? -6.074 12.523 8.361 1.00 96.00 202 TRP A C 1
ATOM 1564 O O . TRP A 1 202 ? -7.079 13.230 8.379 1.00 96.00 202 TRP A O 1
ATOM 1574 N N . LEU A 1 203 ? -6.013 11.373 9.035 1.00 95.12 203 LEU A N 1
ATOM 1575 C CA . LEU A 1 203 ? -7.137 10.802 9.791 1.00 95.12 203 LEU A CA 1
ATOM 1576 C C . LEU A 1 203 ? -7.559 11.645 11.001 1.00 95.12 203 LEU A C 1
ATOM 1578 O O . LEU A 1 203 ? -8.694 11.535 11.468 1.00 95.12 203 LEU A O 1
ATOM 1582 N N . GLN A 1 204 ? -6.652 12.470 11.521 1.00 94.00 204 GLN A N 1
ATOM 1583 C CA . GLN A 1 204 ? -6.925 13.407 12.608 1.00 94.00 204 GLN A CA 1
ATOM 1584 C C . GLN A 1 204 ? -7.539 14.727 12.119 1.00 94.00 204 GLN A C 1
ATOM 1586 O O . GLN A 1 204 ? -7.982 15.531 12.943 1.00 94.00 204 GLN A O 1
ATOM 1591 N N . ARG A 1 205 ? -7.613 14.972 10.801 1.00 91.81 205 ARG A N 1
ATOM 1592 C CA . ARG A 1 205 ? -8.253 16.188 10.289 1.00 91.81 205 ARG A CA 1
ATOM 1593 C C . ARG A 1 205 ? -9.781 16.107 10.426 1.00 91.81 205 ARG A C 1
ATOM 1595 O O . ARG A 1 205 ? -10.363 15.068 10.094 1.00 91.81 205 ARG A O 1
ATOM 1602 N N . PRO A 1 206 ? -10.454 17.195 10.846 1.00 76.88 206 PRO A N 1
ATOM 1603 C CA . PRO A 1 206 ? -11.904 17.204 11.075 1.00 76.88 206 PRO A CA 1
ATOM 1604 C C . PRO A 1 206 ? -12.759 16.902 9.836 1.00 76.88 206 PRO A C 1
ATOM 1606 O O . PRO A 1 206 ? -13.862 16.375 9.958 1.00 76.88 206 PRO A O 1
ATOM 1609 N N . ASP A 1 207 ? -12.261 17.242 8.649 1.00 78.38 207 ASP A N 1
ATOM 1610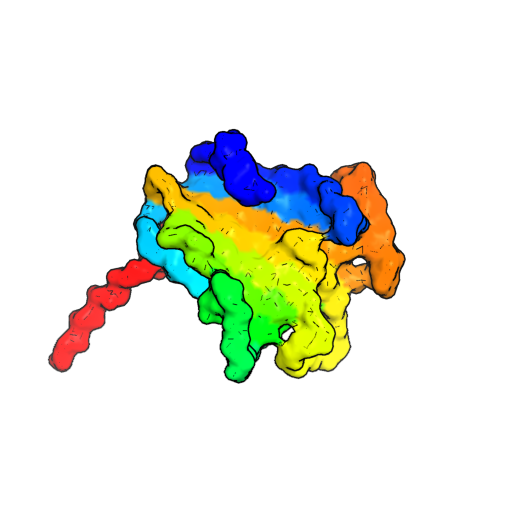 C CA . ASP A 1 207 ? -12.937 17.093 7.355 1.00 78.38 207 ASP A CA 1
ATOM 1611 C C . ASP A 1 207 ? -12.943 15.653 6.836 1.00 78.38 207 ASP A C 1
ATOM 1613 O O . ASP A 1 207 ? -13.675 15.330 5.906 1.00 78.38 207 ASP A O 1
ATOM 1617 N N . THR A 1 208 ? -12.165 14.762 7.449 1.00 71.25 208 THR A N 1
ATOM 1618 C CA . THR A 1 208 ? -12.110 13.371 7.003 1.00 71.25 208 THR A CA 1
ATOM 1619 C C . THR A 1 208 ? -13.192 12.499 7.630 1.00 71.25 208 THR A C 1
ATOM 1621 O O . THR A 1 208 ? -13.311 11.358 7.203 1.00 71.25 208 THR A O 1
ATOM 1624 N N . VAL A 1 209 ? -13.958 12.962 8.633 1.00 61.00 209 VAL A N 1
ATOM 1625 C CA . VAL A 1 209 ? -14.929 12.143 9.398 1.00 61.00 209 VAL A CA 1
ATOM 1626 C C . VAL A 1 209 ? -16.101 11.678 8.517 1.00 61.00 209 VAL A C 1
ATOM 1628 O O . VAL A 1 209 ? -16.837 12.525 8.012 1.00 61.00 209 VAL A O 1
ATOM 1631 N N . PRO A 1 210 ? -16.347 10.360 8.335 1.00 58.12 210 PRO A N 1
ATOM 1632 C CA . PRO A 1 210 ? -17.418 9.868 7.491 1.00 58.12 210 PRO A CA 1
ATOM 1633 C C . PRO A 1 210 ? -18.720 10.094 8.262 1.00 58.12 210 PRO A C 1
ATOM 1635 O O . PRO A 1 210 ? -18.865 9.614 9.387 1.00 58.12 210 PRO A O 1
ATOM 1638 N N . GLY A 1 211 ? -19.650 10.845 7.671 1.00 53.03 211 GLY A N 1
ATOM 1639 C CA . GLY A 1 211 ? -20.940 11.168 8.292 1.00 53.03 211 GLY A CA 1
ATOM 1640 C C . GLY A 1 211 ? -21.115 12.615 8.765 1.00 53.03 211 GLY A C 1
ATOM 1641 O O . GLY A 1 211 ? -22.119 12.894 9.410 1.00 53.03 211 GLY A O 1
ATOM 1642 N N . ASN A 1 212 ? -20.204 13.538 8.428 1.00 42.44 212 ASN A N 1
ATOM 1643 C CA . ASN A 1 212 ? -20.419 14.979 8.641 1.00 42.44 212 ASN A CA 1
ATOM 1644 C C . ASN A 1 212 ? -21.138 15.699 7.481 1.00 42.44 212 ASN A C 1
ATOM 1646 O O . ASN A 1 212 ? -21.367 16.906 7.564 1.00 42.44 212 ASN A O 1
ATOM 1650 N N . ASP A 1 213 ? -21.592 14.973 6.455 1.00 41.69 213 ASP A N 1
ATOM 1651 C CA . ASP A 1 213 ? -22.595 15.476 5.510 1.00 41.69 213 ASP A CA 1
ATOM 1652 C C . ASP A 1 213 ? -23.997 15.393 6.133 1.00 41.69 213 ASP A C 1
ATOM 1654 O O . ASP A 1 213 ? -24.867 14.639 5.706 1.00 41.69 213 ASP A O 1
ATOM 1658 N N . VAL A 1 214 ? -24.232 16.207 7.164 1.00 42.88 214 VAL A N 1
ATOM 1659 C CA . VAL A 1 214 ? -25.579 16.689 7.482 1.00 42.88 214 VAL A CA 1
ATOM 1660 C C . VAL A 1 214 ? -25.593 18.186 7.219 1.00 42.88 214 VAL A C 1
ATOM 1662 O O . VAL A 1 214 ? -25.525 19.021 8.116 1.00 42.88 214 VAL A O 1
ATOM 1665 N N . LYS A 1 215 ? -25.708 18.532 5.940 1.00 35.09 215 LYS A N 1
ATOM 1666 C CA . LYS A 1 215 ? -26.536 19.670 5.557 1.00 35.09 215 LYS A CA 1
ATOM 1667 C C . LYS A 1 215 ? -27.715 19.130 4.774 1.00 35.09 215 LYS A C 1
ATOM 1669 O O . LYS A 1 215 ? -27.736 19.130 3.550 1.00 35.09 215 LYS A O 1
ATOM 1674 N N . SER A 1 216 ? -28.706 18.675 5.531 1.00 37.31 216 SER A N 1
ATOM 1675 C CA . SER A 1 216 ? -30.101 18.832 5.149 1.00 37.31 216 SER A CA 1
ATOM 1676 C C . SER A 1 216 ? -30.322 20.293 4.755 1.00 37.31 216 SER A C 1
ATOM 1678 O O . SER A 1 216 ? -30.400 21.173 5.613 1.00 37.31 216 SER A O 1
ATOM 1680 N N . VAL A 1 217 ? -30.374 20.550 3.455 1.00 36.84 217 VAL A N 1
ATOM 1681 C CA . VAL A 1 217 ? -31.128 21.678 2.920 1.00 36.84 217 VAL A CA 1
ATOM 1682 C C . VAL A 1 217 ? -32.328 21.044 2.231 1.00 36.84 217 VAL A C 1
ATOM 1684 O O . VAL A 1 217 ? -32.261 20.613 1.084 1.00 36.84 217 VAL A O 1
ATOM 1687 N N . GLU A 1 218 ? -33.371 20.855 3.034 1.00 30.55 218 GLU A N 1
ATOM 1688 C CA . GLU A 1 218 ? -34.751 20.680 2.578 1.00 30.55 218 GLU A CA 1
ATOM 1689 C C . GLU A 1 218 ? -35.265 22.007 1.958 1.00 30.55 218 GLU A C 1
ATOM 1691 O O . GLU A 1 218 ? -34.620 23.042 2.145 1.00 30.55 218 GLU A O 1
ATOM 1696 N N . PRO A 1 219 ? -36.370 21.959 1.191 1.00 40.94 219 PRO A N 1
ATOM 1697 C CA . PRO A 1 219 ? -36.491 22.418 -0.201 1.00 40.94 219 PRO A CA 1
ATOM 1698 C C . PRO A 1 219 ? -36.543 23.932 -0.440 1.00 40.94 219 PRO A C 1
ATOM 1700 O O . PRO A 1 219 ? -37.008 24.683 0.446 1.00 40.94 219 PRO A O 1
#

Foldseek 3Di:
DQVVVCVVDPDALAKDKDWDQDVVLRAIKIKIKHWFAPDDLVVQVVVLVCQLCVQQDCADLLARQWRHWDKDFDPDDDPPQWPGKIWMKIWGDPVDPGIAIATWIWTWGDPDSFKIWIAIFGDPDHPDDPPPHHYWGWDPPAGWMWGDDPRIIMIIGMTGTCARSPDPDNVRNVVVRVCVVVVVCPVVRVSSSSSSSSVSVVSPDPVVDPPPPPPPPDD

Organism: NCBI:txid2606449